Protein AF-A0A1R4JF19-F1 (afdb_monomer)

Structure (mmCIF, N/CA/C/O backbone):
data_AF-A0A1R4JF19-F1
#
_entry.id   AF-A0A1R4JF19-F1
#
loop_
_atom_site.group_PDB
_atom_site.id
_atom_site.type_symbol
_atom_site.label_atom_id
_atom_site.label_alt_id
_atom_site.label_comp_id
_atom_site.label_asym_id
_atom_site.label_entity_i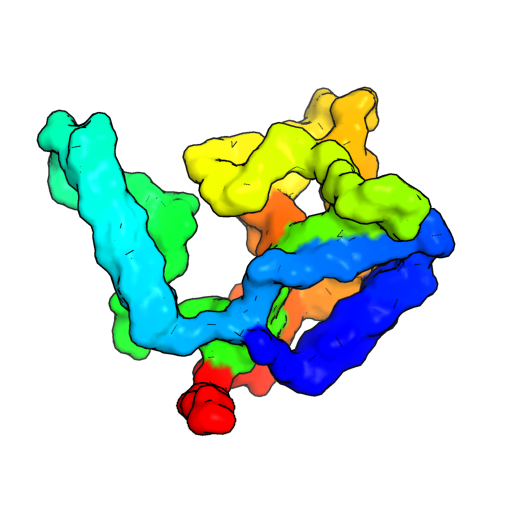d
_atom_site.label_seq_id
_atom_site.pdbx_PDB_ins_code
_atom_site.Cartn_x
_atom_site.Cartn_y
_atom_site.Cartn_z
_atom_site.occupancy
_atom_site.B_iso_or_equiv
_atom_site.auth_seq_id
_atom_site.auth_comp_id
_atom_site.auth_asym_id
_atom_site.auth_atom_id
_atom_site.pdbx_PDB_model_num
ATOM 1 N N . MET A 1 1 ? -9.252 8.016 -7.976 1.00 88.81 1 MET A N 1
ATOM 2 C CA . MET A 1 1 ? -10.598 7.408 -8.172 1.00 88.81 1 MET A CA 1
ATOM 3 C C . MET A 1 1 ? -10.554 5.968 -7.680 1.00 88.81 1 MET A C 1
ATOM 5 O O . MET A 1 1 ? -9.466 5.419 -7.636 1.00 88.81 1 MET A O 1
ATOM 9 N N . ALA A 1 2 ? -11.676 5.357 -7.299 1.00 94.25 2 ALA A N 1
ATOM 10 C CA . ALA A 1 2 ? -11.727 3.949 -6.885 1.00 94.25 2 ALA A CA 1
ATOM 11 C C . ALA A 1 2 ? -13.112 3.353 -7.180 1.00 94.25 2 ALA A C 1
ATOM 13 O O . ALA A 1 2 ? -14.081 4.093 -7.372 1.00 94.25 2 ALA A O 1
ATOM 14 N N . ARG A 1 3 ? -13.225 2.018 -7.218 1.00 96.88 3 ARG A N 1
ATOM 15 C CA . ARG A 1 3 ? -14.529 1.338 -7.333 1.00 96.88 3 ARG A CA 1
ATOM 16 C C . ARG A 1 3 ? -15.399 1.648 -6.106 1.00 96.88 3 ARG A C 1
ATOM 18 O O . ARG A 1 3 ? -14.891 1.752 -4.993 1.00 96.88 3 ARG A O 1
ATOM 25 N N . GLN A 1 4 ? -16.720 1.725 -6.279 1.00 97.31 4 GLN A N 1
ATOM 26 C CA . GLN A 1 4 ? -17.646 2.022 -5.172 1.00 97.31 4 GLN A CA 1
ATOM 27 C C . GLN A 1 4 ? -17.514 1.028 -4.006 1.00 97.31 4 GLN A C 1
ATOM 29 O O . GLN A 1 4 ? -17.519 1.429 -2.847 1.00 97.31 4 GLN A O 1
ATOM 34 N N . SER A 1 5 ? -17.339 -0.255 -4.310 1.00 97.94 5 SER A N 1
ATOM 35 C CA . SER A 1 5 ? -17.102 -1.318 -3.329 1.00 97.94 5 SER A CA 1
ATOM 36 C C . SER A 1 5 ? -15.791 -1.143 -2.552 1.00 97.94 5 SER A C 1
ATOM 38 O O . SER A 1 5 ? -15.749 -1.447 -1.364 1.00 97.94 5 SER A O 1
ATOM 40 N N . VAL A 1 6 ? -14.737 -0.620 -3.186 1.00 98.38 6 VAL A N 1
ATOM 41 C CA . VAL A 1 6 ? -13.471 -0.271 -2.515 1.00 98.38 6 VAL A CA 1
ATOM 42 C C . VAL A 1 6 ? -13.697 0.879 -1.537 1.00 98.38 6 VAL A C 1
ATOM 44 O O . VAL A 1 6 ? -13.284 0.786 -0.386 1.00 98.38 6 VAL A O 1
ATOM 47 N N . ILE A 1 7 ? -14.423 1.922 -1.953 1.00 98.19 7 ILE A N 1
ATOM 48 C CA . ILE A 1 7 ? -14.765 3.065 -1.090 1.00 98.19 7 ILE A CA 1
ATOM 49 C C . ILE A 1 7 ? -15.592 2.606 0.120 1.00 98.19 7 ILE A C 1
ATOM 51 O O . ILE A 1 7 ? -15.296 2.980 1.250 1.00 98.19 7 ILE A O 1
ATOM 55 N N . GLN A 1 8 ? -16.599 1.755 -0.098 1.00 98.50 8 GLN A N 1
ATOM 56 C CA . GLN A 1 8 ? -17.426 1.206 0.982 1.00 98.50 8 GLN A CA 1
ATOM 57 C C . GLN A 1 8 ? -16.599 0.402 1.989 1.00 98.50 8 GLN A C 1
ATOM 59 O O . GLN A 1 8 ? -16.818 0.519 3.191 1.00 98.50 8 GLN A O 1
ATOM 64 N N . LYS A 1 9 ? -15.632 -0.388 1.517 1.00 98.56 9 LYS A N 1
ATOM 65 C CA . LYS A 1 9 ? -14.739 -1.148 2.396 1.00 98.56 9 LYS A CA 1
ATOM 66 C C . LYS A 1 9 ? -13.758 -0.264 3.150 1.00 98.56 9 LYS A C 1
ATOM 68 O O . LYS A 1 9 ? -13.521 -0.520 4.321 1.00 98.56 9 LYS A O 1
ATOM 73 N N . LEU A 1 10 ? -13.236 0.791 2.528 1.00 98.44 10 LEU A N 1
ATOM 74 C CA . LEU A 1 10 ? -12.422 1.783 3.231 1.00 98.44 10 LEU A CA 1
ATOM 75 C C . LEU A 1 10 ? -13.210 2.486 4.341 1.00 98.44 10 LEU A C 1
ATOM 77 O O . LEU A 1 10 ? -12.667 2.692 5.421 1.00 98.44 10 LEU A O 1
ATOM 81 N N . GLN A 1 11 ? -14.490 2.796 4.112 1.00 98.44 11 GLN A N 1
ATOM 82 C CA . GLN A 1 11 ? -15.347 3.335 5.169 1.00 98.44 11 GLN A CA 1
ATOM 83 C C . GLN A 1 11 ? -15.513 2.327 6.314 1.00 98.44 11 GLN A C 1
ATOM 85 O O . GLN A 1 11 ? -15.303 2.683 7.466 1.00 98.44 11 GLN A O 1
ATOM 90 N N . GLN A 1 12 ? -15.793 1.057 5.999 1.00 98.75 12 GLN A N 1
ATOM 91 C CA . GLN A 1 12 ? -15.871 -0.009 7.007 1.00 98.75 12 GLN A CA 1
ATOM 92 C C . GLN A 1 12 ? -14.558 -0.157 7.789 1.00 98.75 12 GLN A C 1
ATOM 94 O O . GLN A 1 12 ? -14.589 -0.361 8.995 1.00 98.75 12 GLN A O 1
ATOM 99 N N . ALA A 1 13 ? -13.407 -0.045 7.120 1.00 98.69 13 ALA A N 1
ATOM 100 C CA . ALA A 1 13 ? -12.099 -0.092 7.764 1.00 98.69 13 ALA A CA 1
ATOM 101 C C . ALA A 1 13 ? -11.908 1.097 8.714 1.00 98.69 13 ALA A C 1
ATOM 103 O O . ALA A 1 13 ? -11.490 0.911 9.853 1.00 98.69 13 ALA A O 1
ATOM 104 N N . ALA A 1 14 ? -12.262 2.308 8.277 1.00 98.25 14 ALA A N 1
ATOM 105 C CA . ALA A 1 14 ? -12.194 3.500 9.114 1.00 98.25 14 ALA A CA 1
ATOM 106 C C . ALA A 1 14 ? -13.095 3.391 10.358 1.00 98.25 14 ALA A C 1
ATOM 108 O O . ALA A 1 14 ? -12.678 3.796 11.439 1.00 98.25 14 ALA A O 1
ATOM 109 N N . ASP A 1 15 ? -14.278 2.785 10.230 1.00 98.31 15 ASP A N 1
ATOM 110 C CA . ASP A 1 15 ? -15.215 2.577 11.343 1.00 98.31 15 ASP A CA 1
ATOM 111 C C . ASP A 1 15 ? -14.701 1.560 12.389 1.00 98.31 15 ASP A C 1
ATOM 113 O O . ASP A 1 15 ? -15.177 1.545 13.524 1.00 98.31 15 ASP A O 1
ATOM 117 N N . LEU A 1 16 ? -13.729 0.711 12.028 1.00 98.50 16 LEU A N 1
ATOM 118 C CA . LEU A 1 16 ? -13.081 -0.247 12.935 1.00 98.50 16 LEU A CA 1
ATOM 119 C C . LEU A 1 16 ? -11.869 0.342 13.676 1.00 98.50 16 LEU A C 1
ATOM 121 O O . LEU A 1 16 ? -11.355 -0.292 14.602 1.00 98.50 16 LEU A O 1
ATOM 125 N N . LEU A 1 17 ? -11.381 1.517 13.271 1.00 98.44 17 LEU A N 1
ATOM 126 C CA . LEU A 1 17 ? -10.229 2.147 13.909 1.00 98.44 17 LEU A CA 1
ATOM 127 C C . LEU A 1 17 ? -10.605 2.787 15.254 1.00 98.44 17 LEU A C 1
ATOM 129 O O . LEU A 1 17 ? -11.733 3.243 15.446 1.00 98.44 17 LEU A O 1
ATOM 133 N N . PRO A 1 18 ? -9.645 2.906 16.192 1.00 98.00 18 PRO A N 1
ATOM 134 C CA . PRO A 1 18 ? -9.800 3.785 17.342 1.00 98.00 18 PRO A CA 1
ATOM 135 C C . PRO A 1 18 ? -10.209 5.202 16.913 1.00 98.00 18 PRO A C 1
ATOM 137 O O . PRO A 1 18 ? -9.644 5.746 15.971 1.00 98.00 18 PRO A O 1
ATOM 140 N N . ASN A 1 19 ? -11.120 5.840 17.655 1.00 97.06 19 ASN A N 1
ATOM 141 C CA . ASN A 1 19 ? -11.727 7.128 17.273 1.00 97.06 19 ASN A CA 1
ATOM 142 C C . ASN A 1 19 ? -10.736 8.274 16.983 1.00 97.06 19 ASN A C 1
ATOM 144 O O . ASN A 1 19 ? -11.103 9.230 16.296 1.00 97.06 19 ASN A O 1
ATOM 148 N N . HIS A 1 20 ? -9.515 8.205 17.523 1.00 97.94 20 HIS A N 1
ATOM 149 C CA . HIS A 1 20 ? -8.453 9.196 17.323 1.00 97.94 20 HIS A CA 1
ATOM 150 C C . HIS A 1 20 ? -7.628 8.958 16.045 1.00 97.94 20 HIS A C 1
ATOM 152 O O . HIS A 1 20 ? -6.785 9.786 15.705 1.00 97.94 20 HIS A O 1
ATOM 158 N N . LEU A 1 21 ? -7.861 7.856 15.326 1.00 98.62 21 LEU A N 1
ATOM 159 C CA . LEU A 1 21 ? -7.159 7.488 14.098 1.00 98.62 21 LEU A CA 1
ATOM 160 C C . LEU A 1 21 ? -8.078 7.563 12.880 1.00 98.62 21 LEU A C 1
ATOM 162 O O . LEU A 1 21 ? -9.295 7.417 12.979 1.00 98.62 21 LEU A O 1
ATOM 166 N N . GLY A 1 22 ? -7.475 7.786 11.719 1.00 98.44 22 GLY A N 1
ATOM 167 C CA . GLY A 1 22 ? -8.133 7.708 10.421 1.00 98.44 22 GLY A CA 1
ATOM 168 C C . GLY A 1 22 ? -7.231 7.077 9.364 1.00 98.44 22 GLY A C 1
ATOM 169 O O . GLY A 1 22 ? -6.048 6.834 9.603 1.00 98.44 22 GLY A O 1
ATOM 170 N N . ILE A 1 23 ? -7.805 6.831 8.185 1.00 98.56 23 ILE A N 1
ATOM 171 C CA . ILE A 1 23 ? -7.092 6.342 6.999 1.00 98.56 23 ILE A CA 1
ATOM 172 C C . ILE A 1 23 ? -6.870 7.513 6.045 1.00 98.56 23 ILE A C 1
ATOM 174 O O . ILE A 1 23 ? -7.823 8.201 5.675 1.00 98.56 23 ILE A O 1
ATOM 178 N N . LEU A 1 24 ? -5.625 7.717 5.624 1.00 98.31 24 LEU A N 1
ATOM 179 C CA . LEU A 1 24 ? -5.275 8.622 4.537 1.00 98.31 24 LEU A CA 1
ATOM 180 C C . LEU A 1 24 ? -5.002 7.803 3.275 1.00 98.31 24 LEU A C 1
ATOM 182 O O . LEU A 1 24 ? -4.193 6.879 3.304 1.00 98.31 24 LEU A O 1
ATOM 186 N N . VAL A 1 25 ? -5.662 8.165 2.173 1.00 98.06 25 VAL A N 1
ATOM 187 C CA . VAL A 1 25 ? -5.443 7.554 0.856 1.00 98.06 25 VAL A CA 1
ATOM 188 C C . VAL A 1 25 ? -4.389 8.352 0.098 1.00 98.06 25 VAL A C 1
ATOM 190 O O . VAL A 1 25 ? -4.591 9.535 -0.173 1.00 98.06 25 VAL A O 1
ATOM 193 N N . LEU A 1 26 ? -3.279 7.694 -0.222 1.00 96.88 26 LEU A N 1
ATOM 194 C CA . LEU A 1 26 ? -2.120 8.249 -0.921 1.00 96.88 26 LEU A CA 1
ATOM 195 C C . LEU A 1 26 ? -2.256 8.061 -2.430 1.00 96.88 26 LEU A C 1
ATOM 197 O O . LEU A 1 26 ? -2.032 8.998 -3.194 1.00 96.88 26 LEU A O 1
ATOM 201 N N . ASP A 1 27 ? -2.705 6.877 -2.842 1.00 95.69 27 ASP A N 1
ATOM 202 C CA . ASP A 1 27 ? -2.985 6.555 -4.235 1.00 95.69 27 ASP A CA 1
ATOM 203 C C . ASP A 1 27 ? -4.141 5.546 -4.351 1.00 95.69 27 ASP A C 1
ATOM 205 O O . ASP A 1 27 ? -4.513 4.854 -3.403 1.00 95.69 27 ASP A O 1
ATOM 209 N N . ALA A 1 28 ? -4.764 5.496 -5.524 1.00 95.62 28 ALA A N 1
ATOM 210 C CA . ALA A 1 28 ? -5.824 4.554 -5.860 1.00 95.62 28 ALA A CA 1
ATOM 211 C C . ALA A 1 28 ? -5.772 4.261 -7.366 1.00 95.62 28 ALA A C 1
ATOM 213 O O . ALA A 1 28 ? -4.756 3.807 -7.875 1.00 95.62 28 ALA A O 1
ATOM 214 N N . TRP A 1 29 ? -6.831 4.505 -8.137 1.00 95.19 29 TRP A N 1
ATOM 215 C CA . TRP A 1 29 ? -6.764 4.257 -9.576 1.00 95.19 29 TRP A CA 1
ATOM 216 C C . TRP A 1 29 ? -5.729 5.129 -10.293 1.00 95.19 29 TRP A C 1
ATOM 218 O O . TRP A 1 29 ? -5.795 6.360 -10.222 1.00 95.19 29 TRP A O 1
ATOM 228 N N . ARG A 1 30 ? -4.889 4.466 -11.095 1.00 90.44 30 ARG A N 1
ATOM 229 C CA . ARG A 1 30 ? -3.938 5.060 -12.039 1.00 90.44 30 ARG A CA 1
ATOM 230 C C . ARG A 1 30 ? -4.210 4.551 -13.452 1.00 90.44 30 ARG A C 1
ATOM 232 O O . ARG A 1 30 ? -4.446 3.362 -13.658 1.00 90.44 30 ARG A O 1
ATOM 239 N N . SER A 1 31 ? -4.151 5.445 -14.438 1.00 89.81 31 SER A N 1
ATOM 240 C CA . SER A 1 31 ? -4.267 5.063 -15.850 1.00 89.81 31 SER A CA 1
ATOM 241 C C . SER A 1 31 ? -2.985 4.392 -16.352 1.00 89.81 31 SER A C 1
ATOM 243 O O . SER A 1 31 ? -1.903 4.607 -15.804 1.00 89.81 31 SER A O 1
ATOM 245 N N . SER A 1 32 ? -3.068 3.641 -17.454 1.00 86.38 32 SER A N 1
ATOM 246 C CA . SER A 1 32 ? -1.880 3.058 -18.096 1.00 86.38 32 SER A CA 1
ATOM 247 C C . SER A 1 32 ? -0.863 4.122 -18.524 1.00 86.38 32 SER A C 1
ATOM 249 O O . SER A 1 32 ? 0.336 3.872 -18.478 1.00 86.38 32 SER A O 1
ATOM 251 N N . ALA A 1 33 ? -1.329 5.316 -18.908 1.00 87.12 33 ALA A N 1
ATOM 252 C CA . ALA A 1 33 ? -0.457 6.434 -19.261 1.00 87.12 33 ALA A CA 1
ATOM 253 C C . ALA A 1 33 ? 0.317 6.959 -18.041 1.00 87.12 33 ALA A C 1
ATOM 255 O O . ALA A 1 33 ? 1.516 7.198 -18.142 1.00 87.12 33 ALA A O 1
ATOM 256 N N . VAL A 1 34 ? -0.343 7.076 -16.882 1.00 86.94 34 VAL A N 1
ATOM 257 C CA . VAL A 1 34 ? 0.315 7.457 -15.621 1.00 86.94 34 VAL A CA 1
ATOM 258 C C . VAL A 1 34 ? 1.306 6.379 -15.185 1.00 86.94 34 VAL A C 1
ATOM 260 O O . VAL A 1 34 ? 2.444 6.708 -14.865 1.00 86.94 34 VAL A O 1
ATOM 263 N N . GLN A 1 35 ? 0.920 5.099 -15.243 1.00 87.56 35 GLN A N 1
ATOM 264 C CA . GLN A 1 35 ? 1.821 3.989 -14.913 1.00 87.56 35 GLN A CA 1
ATOM 265 C C . GLN A 1 35 ? 3.076 4.002 -15.795 1.00 87.56 35 GLN A C 1
ATOM 267 O O . GLN A 1 35 ? 4.187 3.842 -15.299 1.00 87.56 35 GLN A O 1
ATOM 272 N N . LYS A 1 36 ? 2.905 4.242 -17.101 1.00 87.38 36 LYS A N 1
ATOM 273 C CA . LYS A 1 36 ? 4.017 4.340 -18.048 1.00 87.38 36 LYS A CA 1
ATOM 274 C C . LYS A 1 36 ? 4.933 5.521 -17.724 1.00 87.38 36 LYS A C 1
ATOM 276 O O . LYS A 1 36 ? 6.142 5.337 -17.668 1.00 87.38 36 LYS A O 1
ATOM 281 N N . ALA A 1 37 ? 4.367 6.694 -17.447 1.00 88.31 37 ALA A N 1
ATOM 282 C CA . ALA A 1 37 ? 5.150 7.872 -17.081 1.00 88.31 37 ALA A CA 1
ATOM 283 C C . ALA A 1 37 ? 5.948 7.670 -15.776 1.00 88.31 37 ALA A C 1
ATOM 285 O O . ALA A 1 37 ? 7.087 8.123 -15.676 1.00 88.31 37 ALA A O 1
ATOM 286 N N . LEU A 1 38 ? 5.382 6.964 -14.787 1.00 86.75 38 LEU A N 1
ATOM 287 C CA . LEU A 1 38 ? 6.096 6.587 -13.560 1.00 86.75 38 LEU A CA 1
ATOM 288 C C . LEU A 1 38 ? 7.257 5.635 -13.857 1.00 86.75 38 LEU A C 1
ATOM 290 O O . LEU A 1 38 ? 8.371 5.869 -13.390 1.00 86.75 38 LEU A O 1
ATOM 294 N N . GLN A 1 39 ? 7.011 4.602 -14.667 1.00 87.81 39 GLN A N 1
ATOM 295 C CA . GLN A 1 39 ? 8.034 3.633 -15.053 1.00 87.81 39 GLN A CA 1
ATOM 296 C C . GLN A 1 39 ? 9.196 4.295 -15.811 1.00 87.81 39 GLN A C 1
ATOM 298 O O . GLN A 1 39 ? 10.354 4.013 -15.515 1.00 87.81 39 GLN A O 1
ATOM 303 N N . GLU A 1 40 ? 8.903 5.201 -16.748 1.00 90.75 40 GLU A N 1
ATOM 304 C CA . GLU A 1 40 ? 9.916 5.962 -17.491 1.00 90.75 40 GLU A CA 1
ATOM 305 C C . GLU A 1 40 ? 10.745 6.843 -16.550 1.00 90.75 40 GLU A C 1
ATOM 307 O O . GLU A 1 40 ? 11.972 6.748 -16.534 1.00 90.75 40 GLU A O 1
ATOM 312 N N . LYS A 1 41 ? 10.082 7.624 -15.688 1.00 89.81 41 LYS A N 1
ATOM 313 C CA . LYS A 1 41 ? 10.754 8.509 -14.727 1.00 89.81 41 LYS A CA 1
ATOM 314 C C . LYS A 1 41 ? 11.670 7.744 -13.768 1.00 89.81 41 LYS A C 1
ATOM 316 O O . LYS A 1 41 ? 12.793 8.175 -13.514 1.00 89.81 41 LYS A O 1
ATOM 321 N N . ILE A 1 42 ? 11.198 6.629 -13.212 1.00 87.31 42 ILE A N 1
ATOM 322 C CA . ILE A 1 42 ? 11.986 5.824 -12.269 1.00 87.31 42 ILE A CA 1
ATOM 323 C C . ILE A 1 42 ? 13.122 5.109 -13.004 1.00 87.31 42 ILE A C 1
ATOM 325 O O . ILE A 1 42 ? 14.247 5.096 -12.508 1.00 87.31 42 ILE A O 1
ATOM 329 N N . GLY A 1 43 ? 12.878 4.612 -14.219 1.00 89.12 43 GLY A N 1
ATOM 330 C CA . GLY A 1 43 ? 13.919 4.033 -15.065 1.00 89.12 43 GLY A CA 1
ATOM 331 C C . GLY A 1 43 ? 15.045 5.021 -15.384 1.00 89.12 43 GLY A C 1
ATOM 332 O O . GLY A 1 43 ? 16.219 4.665 -15.297 1.00 89.12 43 GLY A O 1
ATOM 333 N N . ASP A 1 44 ? 14.717 6.275 -15.694 1.00 91.25 44 ASP A N 1
ATOM 334 C CA . ASP A 1 44 ? 15.716 7.314 -15.972 1.00 91.25 44 ASP A CA 1
ATOM 335 C C . ASP A 1 44 ? 16.510 7.717 -14.720 1.00 91.25 44 ASP A C 1
ATOM 337 O O . ASP A 1 44 ? 17.729 7.916 -14.788 1.00 91.25 44 ASP A O 1
ATOM 341 N N . ASN A 1 45 ? 15.860 7.744 -13.554 1.00 88.62 45 ASN A N 1
ATOM 342 C CA . ASN A 1 45 ? 16.545 7.931 -12.276 1.00 88.62 45 ASN A CA 1
ATOM 343 C C . ASN A 1 45 ? 17.515 6.778 -11.978 1.00 88.62 45 ASN A C 1
ATOM 345 O O . ASN A 1 45 ? 18.660 7.034 -11.612 1.00 88.62 45 ASN A O 1
ATOM 349 N N . ILE A 1 46 ? 17.100 5.522 -12.177 1.00 88.81 46 ILE A N 1
ATOM 350 C CA . ILE A 1 46 ? 17.956 4.343 -11.968 1.00 88.81 46 ILE A CA 1
ATOM 351 C C . ILE A 1 46 ? 19.183 4.395 -12.877 1.00 88.81 46 ILE A C 1
ATOM 353 O O . ILE A 1 46 ? 20.296 4.227 -12.390 1.00 88.81 46 ILE A O 1
ATOM 357 N N . LYS A 1 47 ? 19.014 4.701 -14.170 1.00 91.25 47 LYS A N 1
ATOM 358 C CA . LYS A 1 47 ? 20.143 4.855 -15.107 1.00 91.25 47 LYS A CA 1
ATOM 359 C C . LYS A 1 47 ? 21.124 5.939 -14.660 1.00 91.25 47 LYS A C 1
ATOM 361 O O . LYS A 1 47 ? 22.328 5.793 -14.843 1.00 91.25 47 LYS A O 1
ATOM 366 N N . THR A 1 48 ? 20.606 7.022 -14.081 1.00 91.12 48 THR A N 1
ATOM 367 C CA . THR A 1 48 ? 21.412 8.153 -13.603 1.00 91.12 48 THR A CA 1
ATOM 368 C C . THR A 1 48 ? 22.177 7.810 -12.323 1.00 91.12 48 THR A C 1
ATOM 370 O O . THR A 1 48 ? 23.349 8.158 -12.199 1.00 91.12 48 THR A O 1
ATOM 373 N N . ILE A 1 49 ? 21.532 7.131 -11.370 1.00 89.69 49 ILE A N 1
ATOM 374 C CA . ILE A 1 49 ? 22.108 6.798 -10.057 1.00 89.69 49 ILE A CA 1
ATOM 375 C C . ILE A 1 49 ? 23.028 5.569 -10.145 1.00 89.69 49 ILE A C 1
ATOM 377 O O . ILE A 1 49 ? 24.070 5.525 -9.491 1.00 89.69 49 ILE A O 1
ATOM 381 N N . TYR A 1 50 ? 22.682 4.595 -10.988 1.00 90.12 50 TYR A N 1
ATOM 382 C CA . TYR A 1 50 ? 23.377 3.315 -11.136 1.00 90.12 50 TYR A CA 1
ATOM 383 C C . TYR A 1 50 ? 23.889 3.074 -12.572 1.00 90.12 50 TYR A C 1
ATOM 385 O O . TYR A 1 50 ? 23.598 2.033 -13.170 1.00 90.12 50 TYR A O 1
ATOM 393 N N . PRO A 1 51 ? 24.703 3.983 -13.148 1.00 93.81 51 PRO A N 1
ATOM 394 C CA . PRO A 1 51 ? 25.158 3.871 -14.538 1.00 93.81 51 PRO A CA 1
ATOM 395 C C . PRO A 1 51 ? 26.132 2.705 -14.775 1.00 93.81 51 PRO A C 1
ATOM 397 O O . PRO A 1 51 ? 26.427 2.374 -15.918 1.00 93.81 51 PRO A O 1
ATOM 400 N N . HIS A 1 52 ? 26.667 2.116 -13.703 1.00 95.19 52 HIS A N 1
ATOM 401 C CA . HIS A 1 52 ? 27.620 1.007 -13.742 1.00 95.19 52 HIS A CA 1
ATOM 402 C C . HIS A 1 52 ? 26.949 -0.369 -13.828 1.00 95.19 52 HIS A C 1
ATOM 404 O O . HIS A 1 52 ? 27.623 -1.340 -14.163 1.00 95.19 52 HIS A O 1
ATOM 410 N N . LEU A 1 53 ? 25.658 -0.458 -13.501 1.00 93.50 53 LEU A N 1
ATOM 411 C CA . LEU A 1 53 ? 24.899 -1.696 -13.614 1.00 93.50 53 LEU A CA 1
ATOM 412 C C . LEU A 1 53 ? 24.598 -2.004 -15.080 1.00 93.50 53 LEU A C 1
ATOM 414 O O . LEU A 1 53 ? 24.409 -1.100 -15.898 1.00 93.50 53 LEU A O 1
ATOM 418 N N . SER A 1 54 ? 24.529 -3.290 -15.405 1.00 96.19 54 SER A N 1
ATOM 419 C CA . SER A 1 54 ? 24.035 -3.752 -16.698 1.00 96.19 54 SER A CA 1
ATOM 420 C C . SER A 1 54 ? 22.567 -3.363 -16.899 1.00 96.19 54 SER A C 1
ATOM 422 O O . SER A 1 54 ? 21.834 -3.075 -15.952 1.00 96.19 54 SER A O 1
ATOM 424 N N . VAL A 1 55 ? 22.114 -3.380 -18.155 1.00 92.00 55 VAL A N 1
ATOM 425 C CA . VAL A 1 55 ? 20.710 -3.089 -18.492 1.00 92.00 55 VAL A CA 1
ATOM 426 C C . VAL A 1 55 ? 19.758 -4.048 -17.771 1.00 92.00 55 VAL A C 1
ATOM 428 O O . VAL A 1 55 ? 18.719 -3.611 -17.285 1.00 92.00 55 VAL A O 1
ATOM 431 N N . ASP A 1 56 ? 20.128 -5.324 -17.649 1.00 93.12 56 ASP A N 1
ATOM 432 C CA . ASP A 1 56 ? 19.307 -6.333 -16.974 1.00 93.12 56 ASP A CA 1
ATOM 433 C C . ASP A 1 56 ? 19.218 -6.075 -15.462 1.00 93.12 56 ASP A C 1
ATOM 435 O O . ASP A 1 56 ? 18.135 -6.151 -14.888 1.00 93.12 56 ASP A O 1
ATOM 439 N N . GLU A 1 57 ? 20.322 -5.686 -14.816 1.00 92.44 57 GLU A N 1
ATOM 440 C CA . GLU A 1 57 ? 20.328 -5.310 -13.395 1.00 92.44 57 GLU A CA 1
ATOM 441 C C . GLU A 1 57 ? 19.517 -4.031 -13.139 1.00 92.44 57 GLU A C 1
ATOM 443 O O . GLU A 1 57 ? 18.743 -3.966 -12.185 1.00 92.44 57 GLU A O 1
ATOM 448 N N . GLN A 1 58 ? 19.631 -3.023 -14.011 1.00 89.75 58 GLN A N 1
ATOM 449 C CA . GLN A 1 58 ? 18.801 -1.814 -13.934 1.00 89.75 58 GLN A CA 1
ATOM 450 C C . GLN A 1 58 ? 17.315 -2.133 -14.132 1.00 89.75 58 GLN A C 1
ATOM 452 O O . GLN A 1 58 ? 16.461 -1.540 -13.473 1.00 89.75 58 GLN A O 1
ATOM 457 N N . GLN A 1 59 ? 16.997 -3.070 -15.027 1.00 88.44 59 GLN A N 1
ATOM 458 C CA . GLN A 1 59 ? 15.629 -3.509 -15.272 1.00 88.44 59 GLN A CA 1
ATOM 459 C C . GLN A 1 59 ? 15.063 -4.304 -14.090 1.00 88.44 59 GLN A C 1
ATOM 461 O O . GLN A 1 59 ? 13.880 -4.144 -13.780 1.00 88.44 59 GLN A O 1
ATOM 466 N N . GLN A 1 60 ? 15.889 -5.116 -13.424 1.00 88.12 60 GLN A N 1
ATOM 467 C CA . GLN A 1 60 ? 15.517 -5.808 -12.192 1.00 88.12 60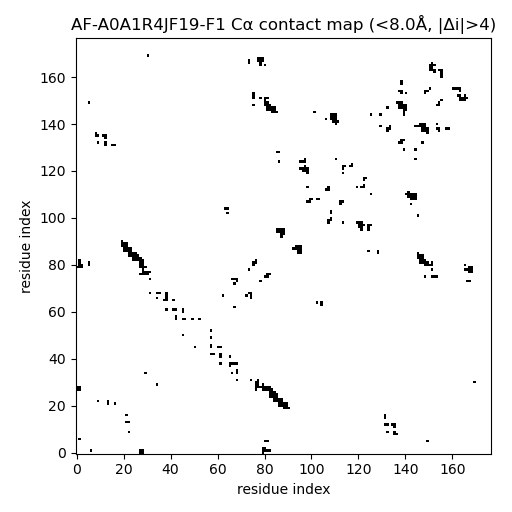 GLN A CA 1
ATOM 468 C C . GLN A 1 60 ? 15.214 -4.799 -11.081 1.00 88.12 60 GLN A C 1
ATOM 470 O O . GLN A 1 60 ? 14.111 -4.820 -10.542 1.00 88.12 60 GLN A O 1
ATOM 475 N N . LEU A 1 61 ? 16.113 -3.837 -10.839 1.00 85.19 61 LEU A N 1
ATOM 476 C CA . LEU A 1 61 ? 15.873 -2.758 -9.875 1.00 85.19 61 LEU A CA 1
ATOM 477 C C . LEU A 1 61 ? 14.596 -1.976 -10.193 1.00 85.19 61 LEU A C 1
ATOM 479 O O . LEU A 1 61 ? 13.813 -1.671 -9.304 1.00 85.19 61 LEU A O 1
ATOM 483 N N . LEU A 1 62 ? 14.343 -1.667 -11.468 1.00 86.94 62 LEU A N 1
ATOM 484 C CA . LEU A 1 62 ? 13.110 -0.990 -11.865 1.00 86.94 62 LEU A CA 1
ATOM 485 C C . LEU A 1 62 ? 11.871 -1.827 -11.525 1.00 86.94 62 LEU A C 1
ATOM 487 O O . LEU A 1 62 ? 10.866 -1.273 -11.083 1.00 86.94 62 LEU A O 1
ATOM 491 N N . SER A 1 63 ? 11.935 -3.143 -11.739 1.00 84.56 63 SER A N 1
ATOM 492 C CA . SER A 1 63 ? 10.826 -4.047 -11.430 1.00 84.56 63 SER A CA 1
ATOM 493 C C . SER A 1 63 ? 10.560 -4.197 -9.934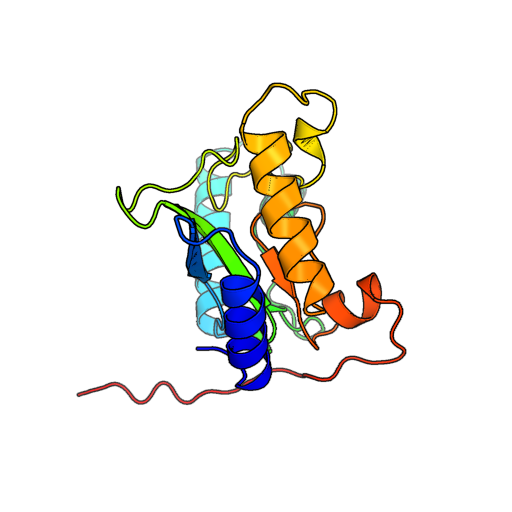 1.00 84.56 63 SER A C 1
ATOM 495 O O . SER A 1 63 ? 9.420 -4.467 -9.564 1.00 84.56 63 SER A O 1
ATOM 497 N N . ASP A 1 64 ? 11.570 -3.952 -9.098 1.00 79.75 64 ASP A N 1
ATOM 498 C CA . ASP A 1 64 ? 11.443 -3.971 -7.640 1.00 79.75 64 ASP A CA 1
ATOM 499 C C . ASP A 1 64 ? 10.702 -2.725 -7.109 1.00 79.75 64 ASP A C 1
ATOM 501 O O . ASP A 1 64 ? 10.185 -2.752 -5.996 1.00 79.75 64 ASP A O 1
ATOM 505 N N . PHE A 1 65 ? 10.608 -1.644 -7.902 1.00 74.62 65 PHE A N 1
ATOM 506 C CA . PHE A 1 65 ? 9.957 -0.387 -7.493 1.00 74.62 65 PHE A CA 1
ATOM 507 C C . PHE A 1 65 ? 8.664 -0.065 -8.233 1.00 74.62 65 PHE A C 1
ATOM 509 O O . PHE A 1 65 ? 7.860 0.725 -7.745 1.00 74.62 65 PHE A O 1
ATOM 516 N N . VAL A 1 66 ? 8.472 -0.591 -9.446 1.00 81.94 66 VAL A N 1
ATOM 517 C CA . VAL A 1 66 ? 7.330 -0.210 -10.285 1.00 81.94 66 VAL A CA 1
ATOM 518 C C . VAL A 1 66 ? 6.775 -1.408 -11.030 1.00 81.94 66 VAL A C 1
ATOM 520 O O . VAL A 1 66 ? 7.458 -2.048 -11.832 1.00 81.94 66 VAL A O 1
ATOM 523 N N . ALA A 1 67 ? 5.471 -1.634 -10.858 1.00 81.12 67 ALA A N 1
ATOM 524 C CA . ALA A 1 67 ? 4.743 -2.622 -11.637 1.00 81.12 67 ALA A CA 1
ATOM 525 C C . ALA A 1 67 ? 4.883 -2.350 -13.153 1.00 81.12 67 ALA A C 1
ATOM 527 O O . ALA A 1 67 ? 4.722 -1.205 -13.602 1.00 81.12 67 ALA A O 1
ATOM 528 N N . PRO A 1 68 ? 5.147 -3.381 -13.971 1.00 79.69 68 PRO A N 1
ATOM 529 C CA . PRO A 1 68 ? 5.470 -3.187 -15.376 1.00 79.69 68 PRO A CA 1
ATOM 530 C C . PRO A 1 68 ? 4.235 -2.792 -16.195 1.00 79.69 68 PRO A C 1
ATOM 532 O O . PRO A 1 68 ? 3.115 -3.217 -15.911 1.00 79.69 68 PRO A O 1
ATOM 535 N N . VAL A 1 69 ? 4.436 -2.036 -17.277 1.00 77.75 69 VAL A N 1
ATOM 536 C CA . VAL A 1 69 ? 3.397 -1.808 -18.293 1.00 77.75 69 VAL A CA 1
ATOM 537 C C . VAL A 1 69 ? 3.579 -2.813 -19.429 1.00 77.75 69 VAL A C 1
ATOM 539 O O . VAL A 1 69 ? 4.421 -2.619 -20.304 1.00 77.75 69 VAL A O 1
ATOM 542 N N . ARG A 1 70 ? 2.799 -3.901 -19.432 1.00 76.81 70 ARG A N 1
ATOM 543 C CA . ARG A 1 70 ? 2.827 -4.922 -20.497 1.00 76.81 70 ARG A CA 1
ATOM 544 C C . ARG A 1 70 ? 1.424 -5.295 -20.956 1.00 76.81 70 ARG A C 1
ATOM 546 O O . ARG A 1 70 ? 0.467 -5.179 -20.201 1.00 76.81 70 ARG A O 1
ATOM 553 N N . ALA A 1 71 ? 1.308 -5.770 -22.195 1.00 71.56 71 ALA A N 1
ATOM 554 C CA . ALA A 1 71 ? 0.027 -6.183 -22.771 1.00 71.56 71 ALA A CA 1
ATOM 555 C C . ALA A 1 71 ? -0.603 -7.390 -22.048 1.00 71.56 71 ALA A C 1
ATOM 557 O O . ALA A 1 71 ? -1.821 -7.537 -22.049 1.00 71.56 71 ALA A O 1
ATOM 558 N N . ASP A 1 72 ? 0.220 -8.233 -21.423 1.00 78.56 72 ASP A N 1
ATOM 559 C CA . ASP A 1 72 ? -0.187 -9.435 -20.692 1.00 78.56 72 ASP A CA 1
ATOM 560 C C . ASP A 1 72 ? -0.405 -9.195 -19.187 1.00 78.56 72 ASP A C 1
ATOM 562 O O . ASP A 1 72 ? -0.741 -10.127 -18.457 1.00 78.56 72 ASP A O 1
ATOM 566 N N . PHE A 1 73 ? -0.228 -7.959 -18.709 1.00 80.19 73 PHE A N 1
ATOM 567 C CA . PHE A 1 73 ? -0.305 -7.617 -17.294 1.00 80.19 73 PHE A CA 1
ATOM 568 C C . PHE A 1 73 ? -1.191 -6.393 -17.058 1.00 80.19 73 PHE A C 1
ATOM 570 O O . PHE A 1 73 ? -0.925 -5.291 -17.538 1.00 80.19 73 PHE A O 1
ATOM 577 N N . ILE A 1 74 ? -2.242 -6.573 -16.259 1.00 84.56 74 ILE A N 1
ATOM 578 C CA . ILE A 1 74 ? -3.093 -5.475 -15.803 1.00 84.56 74 ILE A CA 1
ATOM 579 C C . ILE A 1 74 ? -2.568 -5.020 -14.445 1.00 84.56 74 ILE A C 1
ATOM 581 O O . ILE A 1 74 ? -2.690 -5.754 -13.465 1.00 84.56 74 ILE A O 1
ATOM 585 N N . SER A 1 75 ? -2.021 -3.799 -14.386 1.00 88.06 75 SER A N 1
ATOM 586 C CA . SER A 1 75 ? -1.633 -3.180 -13.114 1.00 88.06 75 SER A CA 1
ATOM 587 C C . SER A 1 75 ? -2.818 -3.202 -12.134 1.00 88.06 75 SER A C 1
ATOM 589 O O . SER A 1 75 ? -3.926 -2.811 -12.522 1.00 88.06 75 SER A O 1
ATOM 591 N N . PRO A 1 76 ? -2.617 -3.617 -10.872 1.00 92.00 76 PRO A N 1
ATOM 592 C CA . PRO A 1 76 ? -3.674 -3.644 -9.866 1.00 92.00 76 PRO A CA 1
ATOM 593 C C . PRO A 1 76 ? -4.419 -2.303 -9.751 1.00 92.00 76 PRO A C 1
ATOM 595 O O . PRO A 1 76 ? -5.653 -2.273 -9.822 1.00 92.00 76 PRO A O 1
ATOM 598 N N . HIS A 1 77 ? -3.693 -1.178 -9.737 1.00 94.69 77 HIS A N 1
ATOM 599 C CA . HIS A 1 77 ? -4.279 0.167 -9.679 1.00 94.69 77 HIS A CA 1
ATOM 600 C C . HIS A 1 77 ? -5.154 0.491 -10.892 1.00 94.69 77 HIS A C 1
ATOM 602 O O . HIS A 1 77 ? -6.181 1.151 -10.744 1.00 94.69 77 HIS A O 1
ATOM 608 N N . LEU A 1 78 ? -4.828 -0.028 -12.081 1.00 93.88 78 LEU A N 1
ATOM 609 C CA . LEU A 1 78 ? -5.622 0.188 -13.297 1.00 93.88 78 LEU A CA 1
ATOM 610 C C . LEU A 1 78 ? -7.031 -0.409 -13.188 1.00 93.88 78 LEU A C 1
ATOM 612 O O . LEU A 1 78 ? -7.953 0.049 -13.860 1.00 93.88 78 LEU A O 1
ATOM 616 N N . THR A 1 79 ? -7.236 -1.404 -12.325 1.00 95.06 79 THR A N 1
ATOM 617 C CA . THR A 1 79 ? -8.563 -2.002 -12.085 1.00 95.06 79 THR A CA 1
ATOM 618 C C . THR A 1 79 ? -9.480 -1.112 -11.237 1.00 95.06 79 THR A C 1
ATOM 620 O O . THR A 1 79 ? -10.700 -1.318 -11.200 1.00 95.06 79 THR A O 1
ATOM 623 N N . GLY A 1 80 ? -8.896 -0.130 -10.535 1.00 96.06 80 GLY A N 1
ATOM 624 C CA . GLY A 1 80 ? -9.550 0.652 -9.484 1.00 96.06 80 GLY A CA 1
ATOM 625 C C . GLY A 1 80 ? -9.831 -0.142 -8.204 1.00 96.06 80 GLY A C 1
ATOM 626 O O . GLY A 1 80 ? -10.616 0.323 -7.376 1.00 96.06 80 GLY A O 1
ATOM 627 N N . GLY A 1 81 ? -9.253 -1.343 -8.097 1.00 97.38 81 GLY A N 1
ATOM 628 C CA . GLY A 1 81 ? -9.340 -2.259 -6.962 1.00 97.38 81 GLY A CA 1
ATOM 629 C C . GLY A 1 81 ? -8.238 -2.084 -5.915 1.00 97.38 81 GLY A C 1
ATOM 630 O O . GLY A 1 81 ? -8.357 -2.671 -4.847 1.00 97.38 81 GLY A O 1
ATOM 631 N N . SER A 1 82 ? -7.197 -1.302 -6.208 1.00 97.69 82 SER A N 1
ATOM 632 C CA . SER A 1 82 ? -6.050 -1.092 -5.313 1.00 97.69 82 SER A CA 1
ATOM 633 C C . SER A 1 82 ? -6.066 0.287 -4.679 1.00 97.69 82 SER A C 1
ATOM 635 O O . SER A 1 82 ? -6.556 1.247 -5.289 1.00 97.69 82 SER A O 1
ATOM 637 N N . VAL A 1 83 ? -5.522 0.367 -3.470 1.00 98.44 83 VAL A N 1
ATOM 638 C CA . VAL A 1 83 ? -5.329 1.601 -2.710 1.00 98.44 83 VAL A CA 1
ATOM 639 C C . VAL A 1 83 ? -3.998 1.549 -1.972 1.00 98.44 83 VAL A C 1
ATOM 641 O O . VAL A 1 83 ? -3.673 0.529 -1.365 1.00 98.44 83 VAL A O 1
ATOM 644 N N . ASP A 1 84 ? -3.298 2.678 -1.979 1.00 98.38 84 ASP A N 1
ATOM 645 C CA . ASP A 1 84 ? -2.127 2.921 -1.145 1.00 98.38 84 ASP A CA 1
ATOM 646 C C . ASP A 1 84 ? -2.546 3.834 -0.009 1.00 98.38 84 ASP A C 1
ATOM 648 O O . ASP A 1 84 ? -3.095 4.918 -0.240 1.00 98.38 84 ASP A O 1
ATOM 652 N N . ILE A 1 85 ? -2.353 3.378 1.225 1.00 98.69 85 ILE A N 1
ATOM 653 C CA . ILE A 1 85 ? -2.901 4.049 2.400 1.00 98.69 85 ILE A CA 1
ATOM 654 C C . ILE A 1 85 ? -1.928 4.072 3.573 1.00 98.69 85 ILE A C 1
ATOM 656 O O . ILE A 1 85 ? -1.041 3.234 3.709 1.00 98.69 85 ILE A O 1
ATOM 660 N N . THR A 1 86 ? -2.160 5.017 4.477 1.00 98.62 86 THR A N 1
ATOM 661 C CA . THR A 1 86 ? -1.514 5.069 5.789 1.00 98.62 86 THR A CA 1
ATOM 662 C C . THR A 1 86 ? -2.521 5.440 6.875 1.00 98.62 86 THR A C 1
ATOM 664 O O . THR A 1 86 ? -3.641 5.876 6.590 1.00 98.62 86 THR A O 1
ATOM 667 N N . LEU A 1 87 ? -2.124 5.264 8.132 1.00 98.75 87 LEU A N 1
ATOM 668 C CA . LEU A 1 87 ? -2.876 5.735 9.288 1.00 98.75 87 LEU A CA 1
ATOM 669 C C . LEU A 1 87 ? -2.390 7.125 9.684 1.00 98.75 87 LEU A C 1
ATOM 671 O O . LEU A 1 87 ? -1.192 7.406 9.646 1.00 98.75 87 LEU A O 1
ATOM 675 N N . PHE A 1 88 ? -3.311 7.974 10.121 1.00 98.56 88 PHE A N 1
ATOM 676 C CA . PHE A 1 88 ? -2.979 9.284 10.669 1.00 98.56 88 PHE A CA 1
ATOM 677 C C . PHE A 1 88 ? -3.745 9.552 11.964 1.00 98.56 88 PHE A C 1
ATOM 679 O O . PHE A 1 88 ? -4.835 9.015 12.184 1.00 98.56 88 PHE A O 1
ATOM 686 N N . ASN A 1 89 ? -3.169 10.389 12.822 1.00 98.44 89 ASN A N 1
ATOM 687 C CA . ASN A 1 89 ? -3.820 10.894 14.021 1.00 98.44 89 ASN A CA 1
ATOM 688 C C . ASN A 1 89 ? -4.752 12.056 13.647 1.00 98.44 89 ASN A C 1
ATOM 690 O O . ASN A 1 89 ? -4.331 13.029 13.029 1.00 98.44 89 ASN A O 1
ATOM 694 N N . ARG A 1 90 ? -6.027 11.972 14.034 1.00 97.81 90 ARG A N 1
ATOM 695 C CA . ARG A 1 90 ? -7.057 12.961 13.673 1.00 97.81 90 ARG A CA 1
ATOM 696 C C . ARG A 1 90 ? -6.923 14.293 14.409 1.00 97.81 90 ARG A C 1
ATOM 698 O O . ARG A 1 90 ? -7.463 15.289 13.938 1.00 97.81 90 ARG A O 1
ATOM 705 N N . GLU A 1 91 ? -6.255 14.310 15.556 1.00 97.38 91 GLU A N 1
ATOM 706 C CA . GLU A 1 91 ? -6.017 15.520 16.345 1.00 97.38 91 GLU A CA 1
ATOM 707 C C . GLU A 1 91 ? -4.820 16.302 15.798 1.00 97.38 91 GLU A C 1
ATOM 709 O O . GLU A 1 91 ? -4.904 17.519 15.640 1.00 97.38 91 GLU A O 1
ATOM 714 N N . THR A 1 92 ? -3.724 15.611 15.464 1.00 97.75 92 THR A N 1
ATOM 715 C CA . THR A 1 92 ? -2.488 16.258 14.987 1.00 97.75 92 THR A CA 1
ATOM 716 C C . THR A 1 92 ? -2.396 16.358 13.463 1.00 97.75 92 THR A C 1
ATOM 718 O O . THR A 1 92 ? -1.635 17.171 12.949 1.00 97.75 92 THR A O 1
ATOM 721 N N . ASN A 1 93 ? -3.193 15.574 12.728 1.00 96.50 93 ASN A N 1
ATOM 722 C CA . ASN A 1 93 ? -3.076 15.333 11.282 1.00 96.50 93 ASN A CA 1
ATOM 723 C C . ASN A 1 93 ? -1.732 14.719 10.847 1.00 96.50 93 ASN A C 1
ATOM 725 O O . ASN A 1 93 ? -1.401 14.723 9.661 1.00 96.50 93 ASN A O 1
ATOM 729 N N . GLU A 1 94 ? -0.963 14.167 11.785 1.00 97.88 94 GLU A N 1
ATOM 730 C CA . GLU A 1 94 ? 0.318 13.527 11.496 1.00 97.88 94 GLU A CA 1
ATOM 731 C C . GLU A 1 94 ? 0.127 12.053 11.154 1.00 97.88 94 GLU A C 1
ATOM 733 O O . GLU A 1 94 ? -0.736 11.364 11.709 1.00 97.88 94 GLU A O 1
ATOM 738 N N . TRP A 1 95 ? 0.956 11.555 10.240 1.00 97.81 95 TRP A N 1
ATOM 739 C CA . TRP A 1 95 ? 0.994 10.135 9.917 1.00 97.81 95 TRP A CA 1
ATOM 740 C C . TRP A 1 95 ? 1.543 9.363 11.108 1.00 97.81 95 TRP A C 1
ATOM 742 O O . TRP A 1 95 ? 2.462 9.821 11.789 1.00 97.81 95 TRP A O 1
ATOM 752 N N . LEU A 1 96 ? 1.006 8.171 11.340 1.00 98.31 96 LEU A N 1
ATOM 753 C CA . LEU A 1 96 ? 1.643 7.258 12.272 1.00 98.31 96 LEU A CA 1
ATOM 754 C C . LEU A 1 96 ? 2.994 6.809 11.711 1.00 98.31 96 LEU A C 1
ATOM 756 O O . LEU A 1 96 ? 3.161 6.651 10.501 1.00 98.31 96 LEU A O 1
ATOM 760 N N . ASP A 1 97 ? 3.951 6.573 12.607 1.00 98.00 97 ASP A N 1
ATOM 761 C CA . ASP A 1 97 ? 5.243 6.014 12.231 1.00 98.00 97 ASP A CA 1
ATOM 762 C C . ASP A 1 97 ? 5.060 4.581 11.719 1.00 98.00 97 ASP A C 1
ATOM 764 O O . ASP A 1 97 ? 4.752 3.658 12.481 1.00 98.00 97 ASP A O 1
ATOM 768 N N . MET A 1 98 ? 5.248 4.412 10.414 1.00 98.38 98 MET A N 1
ATOM 769 C CA . MET A 1 98 ? 5.201 3.123 9.734 1.00 98.38 98 MET A CA 1
ATOM 770 C C . MET A 1 98 ? 6.589 2.518 9.560 1.00 98.38 98 MET A C 1
ATOM 772 O O . MET A 1 98 ? 6.702 1.455 8.965 1.00 98.38 98 MET A O 1
ATOM 776 N N . GLY A 1 99 ? 7.654 3.152 10.052 1.00 97.50 99 GLY A N 1
ATOM 777 C CA . GLY A 1 99 ? 9.023 2.645 10.017 1.00 97.50 99 GLY A CA 1
ATOM 778 C C . GLY A 1 99 ? 9.687 2.666 8.640 1.00 97.50 99 GLY A C 1
ATOM 779 O O . GLY A 1 99 ? 10.895 2.506 8.568 1.00 97.50 99 GLY A O 1
ATOM 780 N N . ALA A 1 100 ? 8.953 2.899 7.555 1.00 95.50 100 ALA A N 1
ATOM 781 C CA . ALA A 1 100 ? 9.487 3.140 6.216 1.00 95.50 100 ALA A CA 1
ATOM 782 C C . ALA A 1 100 ? 8.621 4.195 5.521 1.00 95.50 100 ALA A C 1
ATOM 784 O O . ALA A 1 100 ? 7.424 4.292 5.809 1.00 95.50 100 ALA A O 1
ATOM 785 N N . GLY A 1 101 ? 9.222 4.986 4.635 1.00 94.50 101 GLY A N 1
ATOM 786 C CA . GLY A 1 101 ? 8.489 5.950 3.816 1.00 94.50 101 GLY A CA 1
ATOM 787 C C . GLY A 1 101 ? 7.512 5.271 2.849 1.00 94.50 101 GLY A C 1
ATOM 788 O O . GLY A 1 101 ? 7.664 4.096 2.521 1.00 94.50 101 GLY A O 1
ATOM 789 N N . PHE A 1 102 ? 6.511 6.023 2.384 1.00 94.62 102 PHE A N 1
ATOM 790 C CA . PHE A 1 102 ? 5.723 5.630 1.210 1.00 94.62 102 PHE A CA 1
ATOM 791 C C . PHE A 1 102 ? 6.635 5.592 -0.027 1.00 94.62 102 PHE A C 1
ATOM 793 O O . PHE A 1 102 ? 7.492 6.468 -0.162 1.00 94.62 102 PHE A O 1
ATOM 800 N N . ASP A 1 103 ? 6.469 4.581 -0.884 1.00 89.56 103 ASP A N 1
ATOM 801 C CA . ASP A 1 103 ? 7.353 4.268 -2.018 1.00 89.56 103 ASP A CA 1
ATOM 802 C C . ASP A 1 103 ? 8.828 4.046 -1.619 1.00 89.56 103 ASP A C 1
ATOM 804 O O . ASP A 1 103 ? 9.727 4.180 -2.452 1.00 89.56 103 ASP A O 1
ATOM 808 N N . GLU A 1 104 ? 9.122 3.719 -0.348 1.00 87.19 104 GLU A N 1
ATOM 809 C CA . GLU A 1 104 ? 10.506 3.469 0.064 1.00 87.19 104 GLU A CA 1
ATOM 810 C C . GLU A 1 104 ? 11.051 2.196 -0.623 1.00 87.19 104 GLU A C 1
ATOM 812 O O . GLU A 1 104 ? 10.500 1.107 -0.435 1.00 87.19 104 GLU A O 1
ATOM 817 N N . PRO A 1 105 ? 12.165 2.300 -1.368 1.00 83.12 105 PRO A N 1
ATOM 818 C CA . PRO A 1 105 ? 12.721 1.217 -2.176 1.00 83.12 105 PRO A CA 1
ATOM 819 C C . PRO A 1 105 ? 13.584 0.221 -1.372 1.00 83.12 105 PRO A C 1
ATOM 821 O O . PRO A 1 105 ? 14.699 -0.104 -1.779 1.00 83.12 105 PRO A O 1
ATOM 824 N N . THR A 1 106 ? 13.145 -0.218 -0.187 1.00 87.25 106 THR A N 1
ATOM 825 C CA . THR A 1 106 ? 13.956 -1.082 0.696 1.00 87.25 106 THR A CA 1
ATOM 826 C C . THR A 1 106 ? 13.142 -2.205 1.336 1.00 87.25 106 THR A C 1
ATOM 828 O O . THR A 1 106 ? 11.922 -2.116 1.444 1.00 87.25 106 THR A O 1
ATOM 831 N N . GLU A 1 107 ? 13.813 -3.242 1.856 1.00 91.25 107 GLU A N 1
ATOM 832 C CA . GLU A 1 107 ? 13.159 -4.326 2.611 1.00 91.25 107 GLU A CA 1
ATOM 833 C C . GLU A 1 107 ? 12.368 -3.821 3.828 1.00 91.25 107 GLU A C 1
ATOM 835 O O . GLU A 1 107 ? 11.442 -4.492 4.282 1.00 91.25 107 GLU A O 1
ATOM 840 N N . ARG A 1 108 ? 12.666 -2.612 4.337 1.00 95.25 108 ARG A N 1
ATOM 841 C CA . ARG A 1 108 ? 11.873 -1.987 5.407 1.00 95.25 108 ARG A CA 1
ATOM 842 C C . ARG A 1 108 ? 10.424 -1.776 4.983 1.00 95.25 108 ARG A C 1
ATOM 844 O O . ARG A 1 108 ? 9.552 -1.703 5.850 1.00 95.25 108 ARG A O 1
ATOM 851 N N . SER A 1 109 ? 10.146 -1.704 3.684 1.00 96.12 109 SER A N 1
ATOM 852 C CA . SER A 1 109 ? 8.795 -1.593 3.134 1.00 96.12 109 SER A CA 1
ATOM 853 C C . SER A 1 109 ? 7.991 -2.886 3.239 1.00 96.12 109 SER A C 1
ATOM 855 O O . SER A 1 109 ? 6.763 -2.814 3.296 1.00 96.12 109 SER A O 1
ATOM 857 N N . HIS A 1 110 ? 8.647 -4.045 3.380 1.00 96.88 110 HIS A N 1
ATOM 858 C CA . HIS A 1 110 ? 7.957 -5.322 3.535 1.00 96.88 110 HIS A CA 1
ATOM 859 C C . HIS A 1 110 ? 7.077 -5.300 4.780 1.00 96.88 110 HIS A C 1
ATOM 861 O O . HIS A 1 110 ? 7.525 -4.949 5.875 1.00 96.88 110 HIS A O 1
ATOM 867 N N . THR A 1 111 ? 5.825 -5.728 4.642 1.00 97.75 111 THR A N 1
ATOM 868 C CA . THR A 1 111 ? 4.820 -5.656 5.710 1.00 97.75 111 THR A CA 1
ATOM 869 C C . THR A 1 111 ? 5.303 -6.320 6.998 1.00 97.75 111 THR A C 1
ATOM 871 O O . THR A 1 111 ? 5.107 -5.772 8.082 1.00 97.75 111 THR A O 1
ATOM 874 N N . HIS A 1 112 ? 6.010 -7.447 6.881 1.00 97.31 112 HIS A N 1
ATOM 875 C CA . HIS A 1 112 ? 6.496 -8.232 8.016 1.00 97.31 112 HIS A CA 1
ATOM 876 C C . HIS A 1 112 ? 7.811 -7.721 8.639 1.00 97.31 112 HIS A C 1
ATOM 878 O O . HIS A 1 112 ? 8.260 -8.288 9.631 1.00 97.31 112 HIS A O 1
ATOM 884 N N . PHE A 1 113 ? 8.463 -6.697 8.073 1.00 97.94 113 PHE A N 1
ATOM 885 C CA . PHE A 1 113 ? 9.839 -6.321 8.434 1.00 97.94 113 PHE A CA 1
ATOM 886 C C . PHE A 1 113 ? 10.035 -6.048 9.936 1.00 97.94 113 PHE A C 1
ATOM 888 O O . PHE A 1 113 ? 11.044 -6.429 10.524 1.00 97.94 113 PHE A O 1
ATOM 895 N N . TYR A 1 114 ? 9.057 -5.403 10.577 1.00 98.19 114 TYR A N 1
ATOM 896 C CA . TYR A 1 114 ? 9.128 -5.026 11.992 1.00 98.19 114 TYR A CA 1
ATOM 897 C C . TYR A 1 114 ? 8.570 -6.086 12.956 1.00 98.19 114 TYR A C 1
ATOM 899 O O . TYR A 1 114 ? 8.495 -5.826 14.156 1.00 98.19 114 TYR A O 1
ATOM 907 N N . GLU A 1 115 ? 8.184 -7.274 12.483 1.00 97.62 115 GLU A N 1
ATOM 908 C CA . GLU A 1 115 ? 7.616 -8.327 13.342 1.00 97.62 115 GLU A CA 1
ATOM 909 C C . GLU A 1 115 ? 8.620 -8.848 14.387 1.00 97.62 115 GLU A C 1
ATOM 911 O O . GLU A 1 115 ? 8.224 -9.138 15.517 1.00 97.62 115 GLU A O 1
ATOM 916 N N . ASP A 1 116 ? 9.918 -8.850 14.064 1.00 96.56 116 ASP A N 1
ATOM 917 C CA . ASP A 1 116 ? 11.002 -9.208 14.996 1.00 96.56 116 ASP A CA 1
ATOM 918 C C . ASP A 1 116 ? 11.393 -8.056 15.949 1.00 96.56 116 ASP A C 1
ATOM 920 O O . ASP A 1 116 ? 12.237 -8.218 16.830 1.00 96.56 116 ASP A O 1
ATOM 924 N N . GLN A 1 117 ? 10.773 -6.879 15.800 1.00 97.25 117 GLN A N 1
ATOM 925 C CA . GLN A 1 117 ? 11.020 -5.677 16.605 1.00 97.25 117 GLN A CA 1
ATOM 926 C C . GLN A 1 117 ? 9.708 -5.140 17.211 1.00 97.25 117 GLN A C 1
ATOM 928 O O . GLN A 1 117 ? 9.292 -4.018 16.912 1.00 97.25 117 GLN A O 1
ATOM 933 N N . PRO A 1 118 ? 9.039 -5.898 18.103 1.00 95.12 118 PRO A N 1
ATOM 934 C CA . PRO A 1 118 ? 7.685 -5.588 18.576 1.00 95.12 118 PRO A CA 1
ATOM 935 C C . PRO A 1 118 ? 7.563 -4.290 19.387 1.00 95.12 118 PRO A C 1
ATOM 937 O O . PRO A 1 118 ? 6.453 -3.788 19.572 1.00 95.12 118 PRO A O 1
ATOM 940 N N . THR A 1 119 ? 8.682 -3.760 19.889 1.00 97.25 119 THR A N 1
ATOM 941 C CA . THR A 1 119 ? 8.756 -2.476 20.600 1.00 97.25 119 THR A CA 1
ATOM 942 C C . THR A 1 119 ? 8.841 -1.274 19.657 1.00 97.25 119 THR A C 1
ATOM 944 O O . THR A 1 119 ? 8.603 -0.152 20.099 1.00 97.25 119 THR A O 1
ATOM 947 N N . HIS A 1 120 ? 9.158 -1.480 18.374 1.00 97.94 120 HIS A N 1
ATOM 948 C CA . HIS A 1 120 ? 9.148 -0.416 17.375 1.00 97.94 120 HIS A CA 1
ATOM 949 C C . HIS A 1 120 ? 7.690 -0.016 17.066 1.00 97.94 120 HIS A C 1
ATOM 951 O O . HIS A 1 120 ? 6.886 -0.901 16.756 1.00 97.94 120 HIS A O 1
ATOM 957 N N . PRO A 1 121 ? 7.322 1.283 17.078 1.00 97.19 121 PRO A N 1
ATOM 958 C CA . PRO A 1 121 ? 5.942 1.729 16.835 1.00 97.19 121 PRO A CA 1
ATOM 959 C C . PRO A 1 121 ? 5.331 1.176 15.539 1.00 97.19 121 PRO A C 1
ATOM 961 O O . PRO A 1 121 ? 4.206 0.673 15.540 1.00 97.19 121 PRO A O 1
ATOM 964 N N . ALA A 1 122 ? 6.121 1.178 14.459 1.00 98.12 122 ALA A N 1
ATOM 965 C CA . ALA A 1 122 ? 5.775 0.582 13.168 1.00 98.12 122 ALA A CA 1
ATOM 966 C C . ALA A 1 122 ? 5.202 -0.843 13.244 1.00 98.12 122 ALA A C 1
ATOM 968 O O . ALA A 1 122 ? 4.292 -1.151 12.481 1.00 98.12 122 ALA A O 1
ATOM 969 N N . CYS A 1 123 ? 5.679 -1.698 14.157 1.00 98.50 123 CYS A N 1
ATOM 970 C CA . CYS A 1 123 ? 5.163 -3.061 14.304 1.00 98.50 123 CYS A CA 1
ATOM 971 C C . CYS A 1 123 ? 3.659 -3.042 14.627 1.00 98.50 123 CYS A C 1
ATOM 973 O O . CYS A 1 123 ? 2.846 -3.639 13.922 1.00 98.50 123 CYS A O 1
ATOM 975 N N . GLN A 1 124 ? 3.262 -2.281 15.651 1.00 98.50 124 GLN A N 1
ATOM 976 C CA . GLN A 1 124 ? 1.860 -2.207 16.071 1.00 98.50 124 GLN A CA 1
ATOM 977 C C . GLN A 1 124 ? 0.999 -1.448 15.057 1.00 98.50 124 GLN A C 1
ATOM 979 O O . GLN A 1 124 ? -0.117 -1.874 14.763 1.00 98.50 124 GLN A O 1
ATOM 984 N N . ASN A 1 125 ? 1.526 -0.370 14.471 1.00 98.69 125 ASN A N 1
ATOM 985 C CA . ASN A 1 125 ? 0.801 0.422 13.475 1.00 98.69 125 ASN A CA 1
ATOM 986 C C . ASN A 1 125 ? 0.514 -0.389 12.202 1.00 98.69 125 ASN A C 1
ATOM 988 O O . ASN A 1 125 ? -0.618 -0.387 11.714 1.00 98.69 125 ASN A O 1
ATOM 992 N N . ARG A 1 126 ? 1.501 -1.148 11.703 1.00 98.62 126 ARG A N 1
ATOM 993 C CA . ARG A 1 126 ? 1.326 -2.036 10.544 1.00 98.62 126 ARG A CA 1
ATOM 994 C C . ARG A 1 126 ? 0.390 -3.196 10.856 1.00 98.62 126 ARG A C 1
ATOM 996 O O . ARG A 1 126 ? -0.473 -3.487 10.037 1.00 98.62 126 ARG A O 1
ATOM 1003 N N . ARG A 1 127 ? 0.481 -3.814 12.041 1.00 98.62 127 ARG A N 1
ATOM 1004 C CA . ARG A 1 127 ? -0.476 -4.852 12.471 1.00 98.62 127 ARG A CA 1
ATOM 1005 C C . ARG A 1 127 ? -1.907 -4.325 12.534 1.00 98.62 127 ARG A C 1
ATOM 1007 O O . ARG A 1 127 ? -2.826 -5.012 12.087 1.00 98.62 127 ARG A O 1
ATOM 1014 N N . LEU A 1 128 ? -2.109 -3.113 13.052 1.00 98.75 128 LEU A N 1
ATOM 1015 C CA . LEU A 1 128 ? -3.424 -2.475 13.089 1.00 98.75 128 LEU A CA 1
ATOM 1016 C C . LEU A 1 128 ? -3.960 -2.249 11.671 1.00 98.75 128 LEU A C 1
ATOM 1018 O O . LEU A 1 128 ? -5.053 -2.713 11.357 1.00 98.75 128 LEU A O 1
ATOM 1022 N N . LEU A 1 129 ? -3.174 -1.601 10.807 1.00 98.81 129 LEU A N 1
ATOM 1023 C CA . LEU A 1 129 ? -3.561 -1.340 9.421 1.00 98.81 129 LEU A CA 1
ATOM 1024 C C . LEU A 1 129 ? -3.868 -2.644 8.673 1.00 98.81 129 LEU A C 1
ATOM 1026 O O . LEU A 1 129 ? -4.953 -2.804 8.115 1.00 98.81 129 LEU A O 1
ATOM 1030 N N . TYR A 1 130 ? -2.946 -3.606 8.727 1.00 98.75 130 TYR A N 1
ATOM 1031 C CA . TYR A 1 130 ? -3.092 -4.915 8.104 1.00 98.75 130 TYR A CA 1
ATOM 1032 C C . TYR A 1 130 ? -4.355 -5.630 8.590 1.00 98.75 130 TYR A C 1
ATOM 1034 O O . TYR A 1 130 ? -5.149 -6.091 7.771 1.00 98.75 130 TYR A O 1
ATOM 1042 N N . SER A 1 131 ? -4.574 -5.714 9.906 1.00 98.62 131 SER A N 1
ATOM 1043 C CA . SER A 1 131 ? -5.712 -6.449 10.469 1.00 98.62 131 SER A CA 1
ATOM 1044 C C . SER A 1 131 ? -7.051 -5.823 10.087 1.00 98.62 131 SER A C 1
ATOM 1046 O O . SER A 1 131 ? -7.932 -6.535 9.609 1.00 98.62 131 SER A O 1
ATOM 1048 N N . VAL A 1 132 ? -7.191 -4.503 10.207 1.00 98.69 132 VAL A N 1
ATOM 1049 C CA . VAL A 1 132 ? -8.419 -3.777 9.852 1.00 98.69 132 VAL A CA 1
ATOM 1050 C C . VAL A 1 132 ? -8.747 -3.934 8.367 1.00 98.69 132 VAL A C 1
ATOM 1052 O O . VAL A 1 132 ? -9.885 -4.243 8.010 1.00 98.69 132 VAL A O 1
ATOM 1055 N N . MET A 1 133 ? -7.748 -3.794 7.495 1.00 98.81 133 MET A N 1
ATOM 1056 C CA . MET A 1 133 ? -7.943 -3.942 6.054 1.00 98.81 133 MET A CA 1
ATOM 1057 C C . MET A 1 133 ? -8.315 -5.381 5.664 1.00 98.81 133 MET A C 1
ATOM 1059 O O . MET A 1 133 ? -9.227 -5.585 4.858 1.00 98.81 133 MET A O 1
ATOM 1063 N N . ASN A 1 134 ? -7.679 -6.386 6.278 1.00 98.56 134 ASN A N 1
ATOM 1064 C CA . ASN A 1 134 ? -8.027 -7.794 6.063 1.00 98.56 134 ASN A CA 1
ATOM 1065 C C . ASN A 1 134 ? -9.441 -8.123 6.568 1.00 98.56 134 ASN A C 1
ATOM 1067 O O . ASN A 1 134 ? -10.184 -8.828 5.886 1.00 98.56 134 ASN A O 1
ATOM 1071 N N . LEU A 1 135 ? -9.853 -7.583 7.722 1.00 98.56 135 LEU A N 1
ATOM 1072 C CA . LEU A 1 135 ? -11.190 -7.805 8.288 1.00 98.56 135 LEU A CA 1
ATOM 1073 C C . LEU A 1 135 ? -12.310 -7.350 7.348 1.00 98.56 135 LEU A C 1
ATOM 1075 O O . LEU A 1 135 ? -13.349 -8.005 7.263 1.00 98.56 135 LEU A O 1
ATOM 1079 N N . VAL A 1 136 ? -12.096 -6.265 6.603 1.00 98.62 136 VAL A N 1
ATOM 1080 C CA . VAL A 1 136 ? -13.069 -5.785 5.610 1.00 98.62 136 VAL A CA 1
ATOM 1081 C C . VAL A 1 136 ? -12.859 -6.400 4.223 1.00 98.62 136 VAL A C 1
ATOM 1083 O O . VAL A 1 136 ? -13.595 -6.082 3.287 1.00 98.62 136 VAL A O 1
ATOM 1086 N N . GLY A 1 137 ? -11.918 -7.333 4.077 1.00 98.19 137 GLY A N 1
ATOM 1087 C CA . GLY A 1 137 ? -11.760 -8.194 2.907 1.00 98.19 137 GLY A CA 1
ATOM 1088 C C . GLY A 1 137 ? -10.754 -7.729 1.856 1.00 98.19 137 GLY A C 1
ATOM 1089 O O . GLY A 1 137 ? -10.800 -8.260 0.743 1.00 98.19 137 GLY A O 1
ATOM 1090 N N . PHE A 1 138 ? -9.879 -6.767 2.163 1.00 98.75 138 PHE A N 1
ATOM 1091 C CA . PHE A 1 138 ? -8.693 -6.506 1.339 1.00 98.75 138 PHE A CA 1
ATOM 1092 C C . PHE A 1 138 ? -7.626 -7.592 1.551 1.00 98.75 138 PHE A C 1
ATOM 1094 O O . PHE A 1 138 ? -7.605 -8.255 2.583 1.00 98.75 138 PHE A O 1
ATOM 1101 N N . SER A 1 139 ? -6.712 -7.742 0.594 1.00 98.56 139 SER A N 1
ATOM 1102 C CA . SER A 1 139 ? -5.399 -8.374 0.804 1.00 98.56 139 SER A CA 1
ATOM 1103 C C . SER A 1 139 ? -4.304 -7.321 0.786 1.00 98.56 139 SER A C 1
ATOM 1105 O O . SER A 1 139 ? -4.433 -6.326 0.080 1.00 98.56 139 SER A O 1
ATOM 1107 N N . ASN A 1 140 ? -3.206 -7.574 1.488 1.00 98.44 140 ASN A N 1
ATOM 1108 C CA . ASN A 1 140 ? -1.993 -6.765 1.403 1.00 98.44 140 ASN A CA 1
ATOM 1109 C C . ASN A 1 140 ? -0.994 -7.373 0.405 1.00 98.44 140 ASN A C 1
ATOM 1111 O O . ASN A 1 140 ? -0.903 -8.598 0.292 1.00 98.44 140 ASN A O 1
ATOM 1115 N N . LEU A 1 141 ? -0.231 -6.518 -0.278 1.00 96.44 141 LEU A N 1
ATOM 1116 C CA . LEU A 1 141 ? 0.965 -6.925 -1.009 1.00 96.44 141 LEU A CA 1
ATOM 1117 C C . LEU A 1 141 ? 2.138 -7.064 -0.012 1.00 96.44 141 LEU A C 1
ATOM 1119 O O . LEU A 1 141 ? 2.518 -6.069 0.597 1.00 96.44 141 LEU A O 1
ATOM 1123 N N . PRO A 1 142 ? 2.746 -8.253 0.176 1.00 96.56 142 PRO A N 1
ATOM 1124 C CA . PRO A 1 142 ? 3.717 -8.477 1.257 1.00 96.56 142 PRO A CA 1
ATOM 1125 C C . PRO A 1 142 ? 4.971 -7.594 1.222 1.00 96.56 142 PRO A C 1
ATOM 1127 O O . PRO A 1 142 ? 5.596 -7.382 2.261 1.00 96.56 142 PRO A O 1
ATOM 1130 N N . THR A 1 143 ? 5.347 -7.102 0.042 1.00 94.31 143 THR A N 1
ATOM 1131 C CA . THR A 1 143 ? 6.517 -6.239 -0.164 1.00 94.31 143 THR A CA 1
ATOM 1132 C C . THR A 1 143 ? 6.248 -4.769 0.167 1.00 94.31 143 THR A C 1
ATOM 1134 O O . THR A 1 143 ? 7.197 -4.004 0.295 1.00 94.31 143 THR A O 1
ATOM 1137 N N . GLU A 1 144 ? 4.985 -4.373 0.353 1.00 96.69 144 GLU A N 1
ATOM 1138 C CA . GLU A 1 144 ? 4.570 -2.978 0.520 1.00 96.69 144 GLU A CA 1
ATOM 1139 C C . GLU A 1 144 ? 3.529 -2.849 1.642 1.00 96.69 144 GLU A C 1
ATOM 1141 O O . GLU A 1 144 ? 2.362 -3.217 1.490 1.00 96.69 144 GLU A O 1
ATOM 1146 N N . TRP A 1 145 ? 3.927 -2.286 2.788 1.00 98.25 145 TRP A N 1
ATOM 1147 C CA . TRP A 1 145 ? 3.040 -2.146 3.954 1.00 98.25 145 TRP A CA 1
ATOM 1148 C C . TRP A 1 145 ? 1.804 -1.265 3.703 1.00 98.25 145 TRP A C 1
ATOM 1150 O O . TRP A 1 145 ? 0.814 -1.390 4.427 1.00 98.25 145 TRP A O 1
ATOM 1160 N N . TRP A 1 146 ? 1.861 -0.372 2.710 1.00 98.50 146 TRP A N 1
ATOM 1161 C CA . TRP A 1 146 ? 0.801 0.583 2.371 1.00 98.50 146 TRP A CA 1
ATOM 1162 C C . TRP A 1 146 ? -0.208 0.051 1.345 1.00 98.50 146 TRP A C 1
ATOM 1164 O O . TRP A 1 146 ? -1.310 0.596 1.268 1.00 98.50 146 TRP A O 1
ATOM 1174 N N . HIS A 1 147 ? 0.149 -0.975 0.561 1.00 98.25 147 HIS A N 1
ATOM 1175 C CA . HIS A 1 147 ? -0.617 -1.400 -0.617 1.00 98.25 147 HIS A CA 1
ATOM 1176 C C . HIS A 1 147 ? -1.653 -2.467 -0.264 1.00 98.25 147 HIS A C 1
ATOM 1178 O O . HIS A 1 147 ? -1.336 -3.537 0.277 1.00 98.25 147 HIS A O 1
ATOM 1184 N N . PHE A 1 148 ? -2.909 -2.197 -0.622 1.00 98.69 148 PHE A N 1
ATOM 1185 C CA . PHE A 1 148 ? -4.028 -3.108 -0.411 1.00 98.69 148 PHE A CA 1
ATOM 1186 C C . PHE A 1 148 ? -4.880 -3.280 -1.667 1.00 98.69 148 PHE A C 1
ATOM 1188 O O . PHE A 1 148 ? -5.253 -2.322 -2.342 1.00 98.69 148 PHE A O 1
ATOM 1195 N N . ASP A 1 149 ? -5.268 -4.525 -1.928 1.00 98.50 149 ASP A N 1
ATOM 1196 C CA . ASP A 1 149 ? -6.047 -4.931 -3.088 1.00 98.50 149 ASP A CA 1
ATOM 1197 C C . ASP A 1 149 ? -7.419 -5.468 -2.690 1.00 98.50 149 ASP A C 1
ATOM 1199 O O . ASP A 1 149 ? -7.563 -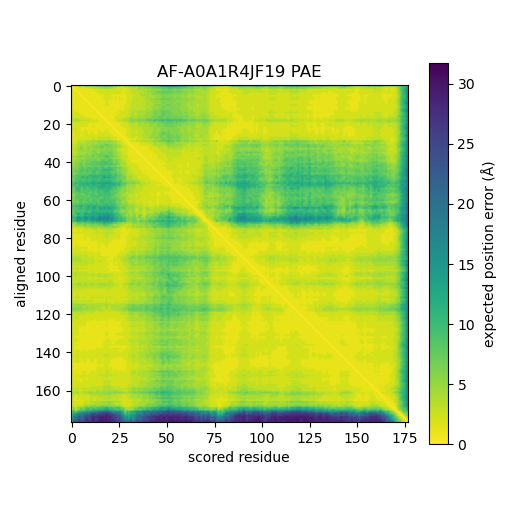6.243 -1.743 1.00 98.50 149 ASP A O 1
ATOM 1203 N N . TYR A 1 150 ? -8.437 -5.110 -3.467 1.00 98.56 150 TYR A N 1
ATOM 1204 C CA . TYR A 1 150 ? -9.747 -5.738 -3.437 1.00 98.56 150 TYR A CA 1
ATOM 1205 C C . TYR A 1 150 ? -10.244 -6.016 -4.853 1.00 98.56 150 TYR A C 1
ATOM 1207 O O . TYR A 1 150 ? -10.277 -5.138 -5.712 1.00 98.56 150 TYR A O 1
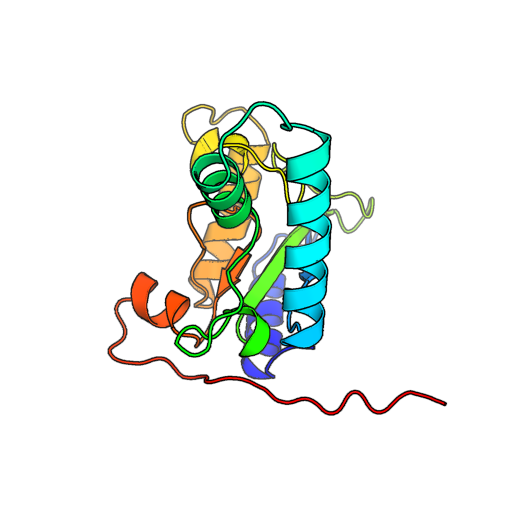ATOM 1215 N N . GLY A 1 151 ? -10.674 -7.253 -5.093 1.00 97.81 151 GLY A N 1
ATOM 1216 C CA . GLY A 1 151 ? -11.347 -7.672 -6.319 1.00 97.81 151 GLY A CA 1
ATOM 1217 C C . GLY A 1 151 ? -10.477 -7.789 -7.574 1.00 97.81 151 GLY A C 1
ATOM 1218 O O . GLY A 1 151 ? -10.985 -8.275 -8.575 1.00 97.81 151 GLY A O 1
ATOM 1219 N N . ASN A 1 152 ? -9.203 -7.402 -7.573 1.00 97.25 152 ASN A N 1
ATOM 1220 C CA . ASN A 1 152 ? -8.299 -7.628 -8.710 1.00 97.25 152 ASN A CA 1
ATOM 1221 C C . ASN A 1 152 ? -7.622 -9.018 -8.656 1.00 97.25 152 ASN A C 1
ATOM 1223 O O . ASN A 1 152 ? -7.969 -9.864 -7.828 1.00 97.25 152 ASN A O 1
ATOM 1227 N N . SER A 1 153 ? -6.686 -9.280 -9.572 1.00 95.31 153 SER A N 1
ATOM 1228 C CA . SER A 1 153 ? -5.979 -10.564 -9.678 1.00 95.31 153 SER A CA 1
ATOM 1229 C C . SER A 1 153 ? -5.082 -10.869 -8.476 1.00 95.31 153 SER A C 1
ATOM 1231 O O . SER A 1 153 ? -5.085 -12.010 -8.017 1.00 95.31 153 SER A O 1
ATOM 1233 N N . LEU A 1 154 ? -4.368 -9.876 -7.931 1.00 94.88 154 LEU A N 1
ATOM 1234 C CA . LEU A 1 154 ? -3.565 -10.052 -6.714 1.00 94.88 154 LEU A CA 1
ATOM 1235 C C . LEU A 1 154 ? -4.455 -10.365 -5.514 1.00 94.88 154 LEU A C 1
ATOM 1237 O O . LEU A 1 154 ? -4.181 -11.307 -4.773 1.00 94.88 154 LEU A O 1
ATOM 1241 N N . TRP A 1 155 ? -5.579 -9.656 -5.382 1.00 98.00 155 TRP A N 1
ATOM 1242 C CA . TRP A 1 155 ? -6.572 -9.965 -4.358 1.00 98.00 155 TRP A CA 1
ATOM 1243 C C . TRP A 1 155 ? -7.092 -11.393 -4.457 1.00 98.00 155 TRP A C 1
ATOM 1245 O O . TRP A 1 155 ? -7.172 -12.085 -3.440 1.00 98.00 155 TRP A O 1
ATOM 1255 N N . ALA A 1 156 ? -7.433 -11.845 -5.666 1.00 97.31 156 ALA A N 1
ATOM 1256 C CA . ALA A 1 156 ? -7.912 -13.203 -5.879 1.00 97.31 156 ALA A CA 1
ATOM 1257 C C . ALA A 1 156 ? -6.842 -14.235 -5.503 1.00 97.31 156 ALA A C 1
ATOM 1259 O O . ALA A 1 156 ? -7.161 -15.211 -4.829 1.00 97.31 156 ALA A O 1
ATOM 1260 N N . TYR A 1 157 ? -5.583 -13.986 -5.869 1.00 96.31 157 TYR A N 1
ATOM 1261 C CA . T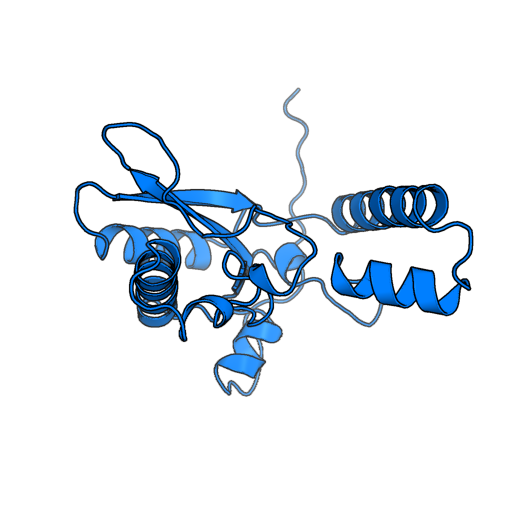YR A 1 157 ? -4.455 -14.844 -5.521 1.00 96.31 157 TYR A CA 1
ATOM 1262 C C . TYR A 1 157 ? -4.266 -14.959 -4.001 1.00 96.31 157 TYR A C 1
ATOM 1264 O O . TYR A 1 157 ? -4.358 -16.058 -3.453 1.00 96.31 157 TYR A O 1
ATOM 1272 N N . TYR A 1 158 ? -4.089 -13.835 -3.298 1.00 96.31 158 TYR A N 1
ATOM 1273 C CA . TYR A 1 158 ? -3.826 -13.842 -1.854 1.00 96.31 158 TYR A CA 1
ATOM 1274 C C . TYR A 1 158 ? -5.024 -14.317 -1.017 1.00 96.31 158 TYR A C 1
ATOM 1276 O O . TYR A 1 158 ? -4.831 -14.895 0.049 1.00 96.31 158 TYR A O 1
ATOM 1284 N N . ASN A 1 159 ? -6.258 -14.149 -1.507 1.00 96.12 159 ASN A N 1
ATOM 1285 C CA . ASN A 1 159 ? -7.470 -14.656 -0.849 1.00 96.12 159 ASN A CA 1
ATOM 1286 C C . ASN A 1 159 ? -7.936 -16.032 -1.358 1.00 96.12 159 ASN A C 1
ATOM 1288 O O . ASN A 1 159 ? -9.057 -16.443 -1.038 1.00 96.12 159 ASN A O 1
ATOM 1292 N N . GLN A 1 160 ? -7.126 -16.729 -2.166 1.00 96.56 160 GLN A N 1
ATOM 1293 C CA . GLN A 1 160 ? -7.430 -18.061 -2.711 1.00 96.56 160 GLN A CA 1
ATOM 1294 C C . GLN A 1 160 ? -8.801 -18.132 -3.411 1.00 96.56 160 GLN A C 1
ATOM 1296 O O . GLN A 1 160 ? -9.592 -19.058 -3.219 1.00 96.56 160 GLN A O 1
ATOM 1301 N N . LYS A 1 161 ? -9.122 -17.111 -4.209 1.00 97.31 161 LYS A N 1
ATOM 1302 C CA . LYS A 1 161 ? -10.333 -17.056 -5.034 1.00 97.31 161 LYS A CA 1
ATOM 1303 C C . LYS A 1 161 ? -10.054 -17.637 -6.414 1.00 97.31 161 LYS A C 1
ATOM 1305 O O . LYS A 1 161 ? -8.964 -17.493 -6.953 1.00 97.31 161 LYS A O 1
ATOM 1310 N N . SER A 1 162 ? -11.071 -18.249 -7.016 1.00 96.62 162 SER A N 1
ATOM 1311 C CA . SER A 1 162 ? -10.965 -18.834 -8.358 1.00 96.62 162 SER A CA 1
ATOM 1312 C C . SER A 1 162 ? -10.846 -17.792 -9.472 1.00 96.62 162 SER A C 1
ATOM 1314 O O . SER A 1 162 ? -10.345 -18.110 -10.547 1.00 96.62 162 SER A O 1
ATOM 1316 N N . HIS A 1 163 ? -11.308 -16.559 -9.245 1.00 95.44 163 HIS A N 1
ATOM 1317 C CA . HIS A 1 163 ? -11.222 -15.471 -10.213 1.00 95.44 163 HIS A CA 1
ATOM 1318 C C . HIS A 1 163 ? -11.217 -14.096 -9.534 1.00 95.44 163 HIS A C 1
ATOM 1320 O O . HIS A 1 163 ? -11.710 -13.921 -8.416 1.00 95.44 163 HIS A O 1
ATOM 1326 N N . ALA A 1 164 ? -10.694 -13.102 -10.254 1.00 96.75 164 ALA A N 1
ATOM 1327 C CA . ALA A 1 164 ? -10.865 -11.693 -9.919 1.00 96.75 164 ALA A CA 1
ATOM 1328 C C . ALA A 1 164 ? -12.323 -11.247 -10.140 1.00 96.75 164 ALA A C 1
ATOM 1330 O O . ALA A 1 164 ? -13.072 -11.844 -10.914 1.00 96.75 164 ALA A O 1
ATOM 1331 N N . ILE A 1 165 ? -12.721 -10.179 -9.456 1.00 97.44 165 ILE A N 1
ATOM 1332 C CA . ILE A 1 165 ? -13.996 -9.473 -9.643 1.00 97.44 165 ILE A CA 1
ATOM 1333 C C . ILE A 1 165 ? -13.835 -8.364 -10.697 1.00 97.44 165 ILE A C 1
ATOM 1335 O O . ILE A 1 165 ? -14.757 -8.092 -11.464 1.00 97.44 165 ILE A O 1
ATOM 1339 N N . TYR A 1 166 ? -12.670 -7.711 -10.737 1.00 96.06 166 TYR A N 1
ATOM 1340 C CA . TYR A 1 166 ? -12.397 -6.545 -11.572 1.00 96.06 166 TYR A CA 1
ATOM 1341 C C . TYR A 1 166 ? -11.363 -6.849 -12.653 1.00 96.06 166 TYR A C 1
ATOM 1343 O O . TYR A 1 166 ? -10.302 -7.409 -12.383 1.00 96.06 166 TYR A O 1
ATOM 1351 N N . GLY A 1 167 ? -11.661 -6.386 -13.866 1.00 9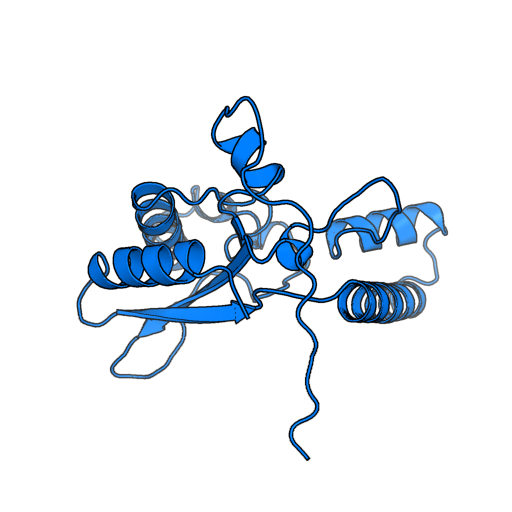3.38 167 GLY A N 1
ATOM 1352 C CA . GLY A 1 167 ? -10.664 -6.095 -14.894 1.00 93.38 167 GLY A CA 1
ATOM 1353 C C . GLY A 1 167 ? -10.258 -4.617 -14.877 1.00 93.38 167 GLY A C 1
ATOM 1354 O O . GLY A 1 167 ? -10.626 -3.864 -13.967 1.00 93.38 167 GLY A O 1
ATOM 1355 N N . ALA A 1 168 ? -9.527 -4.194 -15.911 1.00 92.69 168 ALA A N 1
ATOM 1356 C CA . ALA A 1 168 ? -9.141 -2.797 -16.105 1.00 92.69 168 ALA A CA 1
ATOM 1357 C C . ALA A 1 168 ? -10.361 -1.854 -16.058 1.00 92.69 168 ALA A C 1
ATOM 1359 O O . ALA A 1 168 ? -11.438 -2.161 -16.574 1.00 92.69 168 ALA A O 1
ATOM 1360 N N . ALA A 1 169 ? -10.192 -0.706 -15.406 1.00 91.62 169 ALA A N 1
ATOM 1361 C CA . ALA A 1 169 ? -11.162 0.375 -15.385 1.00 91.62 169 ALA A CA 1
ATOM 1362 C C . ALA A 1 169 ? -10.706 1.488 -16.330 1.00 91.62 169 ALA A C 1
ATOM 1364 O O . ALA A 1 169 ? -9.563 1.943 -16.262 1.00 91.62 169 ALA A O 1
ATOM 1365 N N . HIS A 1 170 ? -11.629 1.960 -17.163 1.00 86.81 170 HIS A N 1
ATOM 1366 C CA . HIS A 1 170 ? -11.443 3.143 -17.991 1.00 86.81 170 HIS A CA 1
ATOM 136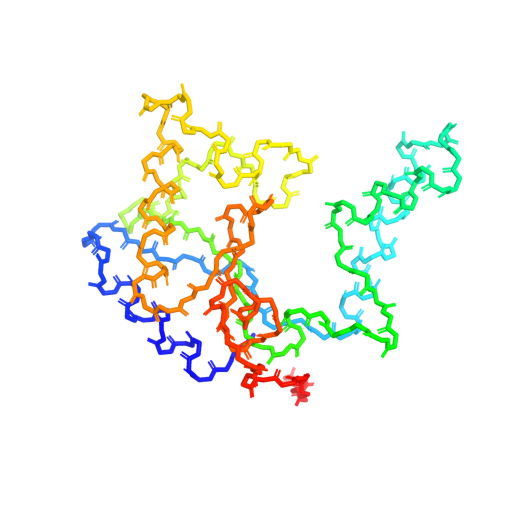7 C C . HIS A 1 170 ? -12.347 4.239 -17.440 1.00 86.81 170 HIS A C 1
ATOM 1369 O O . HIS A 1 170 ? -13.564 4.185 -17.597 1.00 86.81 170 HIS A O 1
ATOM 1375 N N . TRP A 1 171 ? -11.749 5.190 -16.727 1.00 82.38 171 TRP A N 1
ATOM 1376 C CA . TRP A 1 171 ? -12.427 6.416 -16.332 1.00 82.38 171 TRP A CA 1
ATOM 1377 C C . TRP A 1 171 ? -11.989 7.527 -17.274 1.00 82.38 171 TRP A C 1
ATOM 1379 O O . TRP A 1 171 ? -10.800 7.845 -17.342 1.00 82.38 171 TRP A O 1
ATOM 1389 N N . ASP A 1 172 ? -12.951 8.114 -17.982 1.00 67.81 172 ASP A N 1
ATOM 1390 C CA . ASP A 1 172 ? -12.709 9.329 -18.744 1.00 67.81 172 ASP A CA 1
ATOM 1391 C C . ASP A 1 172 ? -12.346 10.431 -17.755 1.00 67.81 172 ASP A C 1
ATOM 1393 O O . ASP A 1 172 ? -13.162 10.864 -16.935 1.00 67.81 172 ASP A O 1
ATOM 1397 N N . VAL A 1 173 ? -11.092 10.875 -17.804 1.00 57.88 173 VAL A N 1
ATOM 1398 C CA . VAL A 1 173 ? -10.681 12.087 -17.106 1.00 57.88 173 VAL A CA 1
ATOM 1399 C C . VAL A 1 173 ? -11.282 13.236 -17.901 1.00 57.88 173 VAL A C 1
ATOM 1401 O O . VAL A 1 173 ? -10.635 13.804 -18.776 1.00 57.88 173 VAL A O 1
ATOM 1404 N N . ILE A 1 174 ? -12.556 13.543 -17.650 1.00 46.69 174 ILE A N 1
ATOM 1405 C CA . ILE A 1 174 ? -13.136 14.794 -18.123 1.00 46.69 174 ILE A CA 1
ATOM 1406 C C . ILE A 1 174 ? -12.299 15.881 -17.460 1.00 46.69 174 ILE A C 1
ATOM 1408 O O . ILE A 1 174 ? -12.365 16.081 -16.244 1.00 46.69 174 ILE A O 1
ATOM 1412 N N . SER A 1 175 ? -11.460 16.534 -18.261 1.00 41.34 175 SER A N 1
ATOM 1413 C CA . SER A 1 175 ? -10.775 17.756 -17.878 1.00 41.34 175 SER A CA 1
ATOM 1414 C C . SER A 1 175 ? -11.836 18.700 -17.332 1.00 41.34 175 SER A C 1
ATOM 1416 O O . SER A 1 175 ? -12.722 19.125 -18.077 1.00 41.34 175 SER A O 1
ATOM 1418 N N . ARG A 1 176 ? -11.785 18.995 -16.031 1.00 39.12 176 ARG A N 1
ATOM 1419 C CA . ARG A 1 176 ? -12.491 20.163 -15.513 1.00 39.12 176 ARG A CA 1
ATOM 1420 C C . ARG A 1 176 ? -11.853 21.363 -16.212 1.00 39.12 176 ARG A C 1
ATOM 1422 O O . ARG A 1 176 ? -10.694 21.664 -15.939 1.00 39.12 176 ARG A O 1
ATOM 1429 N N . GLN A 1 177 ? -12.564 21.910 -17.198 1.00 34.22 177 GLN A N 1
ATOM 1430 C CA . GLN A 1 177 ? -12.316 23.253 -17.717 1.00 34.22 177 GLN A CA 1
ATOM 1431 C C . GLN A 1 177 ? -12.632 24.272 -16.626 1.00 34.22 177 GLN A C 1
ATOM 1433 O O . GLN A 1 177 ? -13.558 23.996 -15.824 1.00 34.22 177 GLN A O 1
#

Solvent-accessible surface area (backbone atoms only — not comparable to full-atom values): 9929 Å² total; per-residue (Å²): 98,63,38,70,70,54,53,53,34,51,51,56,29,42,72,71,43,61,90,59,43,42,74,45,78,79,45,37,39,42,53,72,68,56,50,44,52,51,46,51,55,51,45,54,49,46,50,69,77,45,67,85,53,54,73,67,56,51,50,50,56,41,57,76,72,36,83,68,88,47,98,92,47,81,52,56,28,28,32,19,29,22,37,28,43,48,50,26,34,67,85,79,70,43,67,57,61,56,78,44,60,88,89,43,92,47,72,60,22,19,53,66,58,36,66,91,40,71,86,44,64,22,28,57,50,45,51,50,53,52,50,40,40,40,73,59,61,34,34,71,47,64,66,34,66,40,36,35,25,36,43,21,60,68,22,13,59,77,66,75,44,97,60,51,78,45,59,80,53,87,77,84,79,74,73,83,125

Foldseek 3Di:
DADPLLVVLQVQLQVPDDPQKHKDWPAFADALVRLVVVLVVVLVVLCVVPVPDDPVVSVVLSVLQGPDNDPVDADLRQQSFKTFIFMAGNVVRHTFCLQADASGSDQSQFLCPCVVPCVPRNVVRLVSSQVSSVVSQWHADRSGSRMTGDQQPVSCVVVVHPHGNTDGDDDPPPPPD

Mean predicted aligned error: 4.79 Å

pLDDT: mean 92.47, std 10.31, range [34.22, 98.81]

Secondary structure (DSSP, 8-state):
---HHHHHHHHHHHHTS-TTEEEEEEE----HHHHHHHHHHHHHHHHHH-TTS-HHHHHHHHHHHS---BTTB--GGGGT-EEEEEEEETTT-PBP--SS-TT--SGGGSTTTTTT-TTSHHHHHHHHHHHHHHHTT-EE-TT-TTEEESSSHHHHHHTT-SS-S------------

Sequence (177 aa):
MARQSVIQKLQQAADLLPNHLGILVLDAWRSSAVQKALQEKIGDNIKTIYPHLSVDEQQQLLSDFVAPVRADFISPHLTGGSVDITLFNRETNEWLDMGAGFDEPTERSHTHFYEDQPTHPACQNRRLLYSVMNLVGFSNLPTEWWHFDYGNSLWAYYNQKSHAIYGAAHWDVISRQ

Nearest PDB structures (foldseek):
  1r44-assembly2_B  TM=7.936E-01  e=5.730E-10  Enterococcus faecium
  3qs7-assembly1_A  TM=3.167E-01  e=3.549E+00  Homo sapiens
  4crn-assembly1_X  TM=2.912E-01  e=4.560E+00  Saccharomyces cerevisiae

R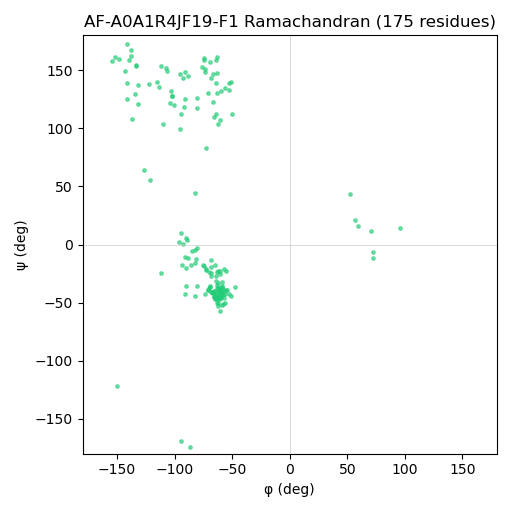adius of gyration: 17.09 Å; Cα contacts (8 Å, |Δi|>4): 261; chains: 1; bounding box: 45×42×43 Å